Protein 2ID1 (pdb70)

Solvent-accessible surface area: 11876 Å² total

CATH classification: 3.30.460.10

Nearest PDB structures (foldseek):
  2id1-assembly2_B  TM=1.009E+00  e=3.558E-23  Chromobacterium violaceum ATCC 12472
  2o5a-assembly1_B  TM=9.175E-01  e=3.172E-10  Halalkalibacterium halodurans
  4wcw-assembly1_B  TM=9.187E-01  e=3.787E-09  Mycobacterium tuberculosis H37Rv
  3ups-assembly1_A-2  TM=8.203E-01  e=6.274E-10  Zymomonas mobilis subsp. mobilis ZM4 = ATCC 31821
  4wcw-assembly2_C  TM=8.364E-01  e=1.784E-08  Mycobacterium tuberculosis H37Rv

Sequence (234 aa):
EIQEISKLAIEALEDIKGKDIIELDTSKLTSLFQRIVATGDSNRQVKALANSVQVKLKEAGVDIVGSEGHESGEWVLVDAGDVVVHVLPAVRDYYDIEALWGGQKPSFAVGAAKPWSEIQEISKLAIEALEDIKGKDIIELDTSKLTSLFQRIVATGDSNRQVKALANSVQVKLKEAGVDIVGSEGHESGEWVLVDAGDVVVHVLPAVRDYYDIEALWGGQKPSFAVGAAKPWS

Foldseek 3Di:
DQVVLVVQLVVLLVVLPWAPWDKFQCPVPDPQAGMIETEAADLVSLLSSVVSSQVRCVVVPQDWPDWPPSPRSLWIWTHRGNYIYIYHLLLCVPVVVQVVRVHDDDDGPDDRPPNVD/DQVVLVVQLVVLLVVLPWAPWDKFQCCVPDPQAGMIETEAADLVSLLSSVVSSQVRCVVVPQDWPDWPPSPVSLWIWTHRGNYIYIYHLLLCVVVVVQVVRVHDDDDGPDDRPPNVD

Radius of gyration: 18.35 Å; Cα contacts (8 Å, |Δi|>4): 440; chains: 2; bounding box: 47×40×49 Å

InterPro domains:
  IPR004394 Protein Iojap/ribosomal silencing factor RsfS [MF_01477] (3-105)
  IPR004394 Protein Iojap/ribosomal silencing factor RsfS [PTHR21043] (11-107)
  IPR004394 Protein Iojap/ribosomal silencing factor RsfS [TIGR00090] (8-104)
  IPR043519 Nucleotidyltransferase superfamily [G3DSA:3.30.460.10] (1-105)
  IPR043519 Nucleotidyltransferase superfamily [SSF81301] (1-108)

Organism: Chromobacterium violaceum (strain ATCC 12472 / DSM 30191 / JCM 1249 / CCUG 213 / NBRC 12614 / NCIMB 9131 / NCTC 9757 / MK) (NCBI:txid243365)

Structure (mmCIF, N/CA/C/O backbone):
data_2ID1
#
_entry.id   2ID1
#
_cell.length_a   44.188
_cell.length_b   76.099
_cell.length_c   74.550
_cell.angle_alpha   90.00
_cell.angle_beta   90.00
_cell.angle_gamma   90.00
#
_symmetry.space_group_name_H-M   'P 21 21 21'
#
loop_
_entity.id
_entity.type
_entity.pdbx_description
1 polymer 'Hypothetical protein'
2 non-polymer 'IODIDE ION'
3 water water
#
loop_
_atom_site.group_PDB
_atom_site.id
_atom_site.type_symbol
_atom_site.label_atom_id
_atom_site.label_alt_id
_atom_site.label_comp_id
_atom_site.label_asym_id
_atom_site.label_entity_id
_atom_site.label_seq_id
_atom_site.pdbx_PDB_ins_code
_atom_site.Cartn_x
_atom_site.Cartn_y
_atom_site.Cartn_z
_atom_site.occupancy
_atom_site.B_iso_or_equiv
_atom_site.auth_seq_id
_atom_site.auth_comp_id
_atom_site.auth_asym_id
_atom_site.auth_atom_id
_atom_site.pdbx_PDB_model_num
ATOM 9 N N . GLU A 1 2 ? 55.468 21.827 17.891 1.00 56.70 2 GLU A N 1
ATOM 10 C CA . GLU A 1 2 ? 54.506 20.925 17.234 1.00 56.19 2 GLU A CA 1
ATOM 11 C C . GLU A 1 2 ? 53.045 21.167 17.618 1.00 55.78 2 GLU A C 1
ATOM 12 O O . GLU A 1 2 ? 52.735 21.618 18.727 1.00 55.85 2 GLU A O 1
ATOM 18 N N . ILE A 1 3 ? 52.155 20.843 16.687 1.00 55.08 3 ILE A N 1
ATOM 19 C CA . ILE A 1 3 ? 50.714 20.989 16.883 1.00 54.41 3 ILE A CA 1
ATOM 20 C C . ILE A 1 3 ? 50.236 20.563 18.280 1.00 53.89 3 ILE A C 1
ATOM 21 O O . ILE A 1 3 ? 49.595 21.338 18.962 1.00 52.95 3 ILE A O 1
ATOM 26 N N . GLN A 1 4 ? 50.541 19.347 18.712 1.00 54.94 4 GLN A N 1
ATOM 27 C CA . GLN A 1 4 ? 50.088 18.934 20.026 1.00 57.66 4 GLN A CA 1
ATOM 28 C C . GLN A 1 4 ? 50.981 19.479 21.137 1.00 58.96 4 GLN A C 1
ATOM 29 O O . GLN A 1 4 ? 50.740 19.220 22.315 1.00 59.90 4 GLN A O 1
ATOM 35 N N . GLU A 1 5 ? 52.020 20.223 20.764 1.00 60.16 5 GLU A N 1
ATOM 36 C CA . GLU A 1 5 ? 52.927 20.813 21.744 1.00 60.92 5 GLU A CA 1
ATOM 37 C C . GLU A 1 5 ? 52.277 22.069 22.294 1.00 60.50 5 GLU A C 1
ATOM 38 O O . GLU A 1 5 ? 52.124 22.227 23.507 1.00 61.13 5 GLU A O 1
ATOM 44 N N . ILE A 1 6 ? 51.896 22.967 21.392 1.00 59.83 6 ILE A N 1
ATOM 45 C CA . ILE A 1 6 ? 51.246 24.219 21.779 1.00 59.11 6 ILE A CA 1
ATOM 46 C C . ILE A 1 6 ? 49.948 23.931 22.529 1.00 58.22 6 ILE A 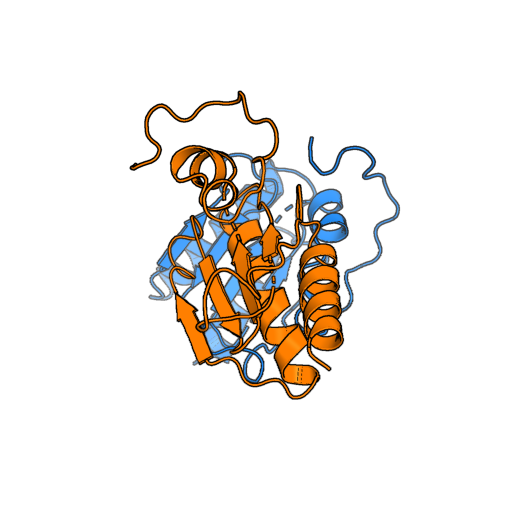C 1
ATOM 47 O O . ILE A 1 6 ? 49.516 24.714 23.376 1.00 57.31 6 ILE A O 1
ATOM 52 N N . SER A 1 7 ? 49.337 22.796 22.205 1.00 57.38 7 SER A N 1
ATOM 53 C CA . SER A 1 7 ? 48.101 22.384 22.839 1.00 56.44 7 SER A CA 1
ATOM 54 C C . SER A 1 7 ? 48.309 22.149 24.318 1.00 56.54 7 SER A C 1
ATOM 55 O O . SER A 1 7 ? 47.538 22.638 25.136 1.00 56.69 7 SER A O 1
ATOM 58 N N . LYS A 1 8 ? 49.347 21.389 24.656 1.00 57.17 8 LYS A N 1
ATOM 59 C CA . LYS A 1 8 ? 49.656 21.076 26.052 1.00 58.11 8 LYS A CA 1
ATOM 60 C C . LYS A 1 8 ? 50.102 22.312 26.829 1.00 57.02 8 LYS A C 1
ATOM 61 O O . LYS A 1 8 ? 49.974 22.377 28.053 1.00 56.24 8 LYS A O 1
ATOM 67 N N . LEU A 1 9 ? 50.637 23.280 26.095 1.00 56.08 9 LEU A N 1
ATOM 68 C CA . LEU A 1 9 ? 51.108 24.536 26.657 1.00 54.68 9 LEU A CA 1
ATOM 69 C C . LEU A 1 9 ? 49.902 25.396 27.062 1.00 52.96 9 LEU A C 1
ATOM 70 O O . LEU A 1 9 ? 49.908 26.048 28.110 1.00 51.88 9 LEU A O 1
ATOM 75 N N . ALA A 1 10 ? 48.874 25.382 26.215 1.00 51.05 10 ALA A N 1
ATOM 76 C CA . ALA A 1 10 ? 47.643 26.130 26.442 1.00 47.71 10 ALA A CA 1
ATOM 77 C C . ALA A 1 10 ? 46.851 25.497 27.574 1.00 46.25 10 ALA A C 1
ATOM 78 O O . ALA A 1 10 ? 46.200 26.196 28.345 1.00 47.78 10 ALA A O 1
ATOM 80 N N . ILE A 1 11 ? 46.909 24.173 27.669 1.00 43.78 11 ILE A N 1
ATOM 81 C CA . ILE A 1 11 ? 46.190 23.450 28.706 1.00 42.52 11 ILE A CA 1
ATOM 82 C C . ILE A 1 11 ? 46.846 23.690 30.049 1.00 43.27 11 ILE A C 1
ATOM 83 O O . ILE A 1 11 ? 46.185 24.067 31.017 1.00 43.87 11 ILE A O 1
ATOM 88 N N . GLU A 1 12 ? 48.153 23.484 30.111 1.00 44.77 12 GLU A N 1
ATOM 89 C CA . GLU A 1 12 ? 48.893 23.695 31.349 1.00 45.59 12 GLU A CA 1
ATOM 90 C C . GLU A 1 12 ? 48.593 25.104 31.856 1.00 44.33 12 GLU A C 1
ATOM 91 O O . GLU A 1 12 ? 48.367 25.309 33.054 1.00 43.46 12 GLU A O 1
ATOM 97 N N . ALA A 1 13 ? 48.581 26.066 30.931 1.00 42.78 13 ALA A N 1
ATOM 98 C CA . ALA A 1 13 ? 48.305 27.470 31.251 1.00 40.43 13 ALA A CA 1
ATOM 99 C C . ALA A 1 13 ? 46.933 27.636 31.900 1.00 39.10 13 ALA A C 1
ATOM 100 O O . ALA A 1 13 ? 46.766 28.418 32.829 1.00 37.82 13 ALA A O 1
ATOM 102 N N . LEU A 1 14 ? 45.952 26.902 31.392 1.00 37.91 14 LEU A N 1
ATOM 103 C CA . LEU A 1 14 ? 44.616 26.951 31.941 1.00 37.10 14 LEU A CA 1
ATOM 104 C C . LEU A 1 14 ? 44.640 26.324 33.333 1.00 37.91 14 LEU A C 1
ATOM 105 O O . LEU A 1 14 ? 43.838 26.677 34.195 1.00 37.81 14 LEU A O 1
ATOM 110 N N . GLU A 1 15 ? 45.565 25.392 33.554 1.00 39.04 15 GLU A N 1
ATOM 111 C CA . GLU A 1 15 ? 45.678 24.737 34.854 1.00 39.65 15 GLU A CA 1
ATOM 112 C C . GLU A 1 15 ? 46.388 25.619 35.887 1.00 38.31 15 GLU A C 1
ATOM 113 O O . GLU A 1 15 ? 46.216 25.438 37.085 1.00 36.58 15 GLU A O 1
ATOM 119 N N . ASP A 1 16 ? 47.197 26.562 35.428 1.00 38.32 16 ASP A N 1
ATOM 120 C CA . ASP A 1 16 ? 47.889 27.434 36.361 1.00 38.41 16 ASP A CA 1
ATOM 121 C C . ASP A 1 16 ? 46.892 28.285 37.135 1.00 36.53 16 ASP A C 1
ATOM 122 O O . ASP A 1 16 ? 47.189 28.714 38.244 1.00 37.17 16 ASP A O 1
ATOM 127 N N . ILE A 1 17 ? 45.723 28.548 36.551 1.00 34.15 17 ILE A N 1
ATOM 128 C CA . ILE A 1 17 ? 44.699 29.340 37.232 1.00 31.63 17 ILE A CA 1
ATOM 129 C C . ILE A 1 17 ? 43.486 28.453 37.531 1.00 30.82 17 ILE A C 1
ATOM 130 O O . ILE A 1 17 ? 42.352 28.861 37.353 1.00 31.05 17 ILE A O 1
ATOM 135 N N . LYS A 1 18 ? 43.741 27.237 37.991 1.00 31.60 18 LYS A N 1
ATOM 136 C CA . LYS A 1 18 ? 42.687 26.286 38.337 1.00 33.44 18 LYS A CA 1
ATOM 137 C C . LYS A 1 18 ? 41.464 26.309 37.416 1.00 35.40 18 LYS A C 1
ATOM 138 O O . LYS A 1 18 ? 40.356 26.666 37.835 1.00 35.26 18 LYS A O 1
ATOM 144 N N . GLY A 1 19 ? 41.674 25.921 36.159 1.00 36.91 19 GLY A N 1
ATOM 145 C CA . GLY A 1 19 ? 40.586 25.885 35.195 1.00 38.37 19 GLY A CA 1
ATOM 146 C C . GLY A 1 19 ? 39.746 24.638 35.405 1.00 39.57 19 GLY A C 1
ATOM 147 O O . GLY A 1 19 ? 40.275 23.552 35.648 1.00 40.15 19 GLY A O 1
ATOM 148 N N . LYS A 1 20 ? 38.435 24.787 35.303 1.00 39.82 20 LYS A N 1
ATOM 149 C CA . LYS A 1 20 ? 37.533 23.668 35.497 1.00 40.87 20 LYS A CA 1
ATOM 150 C C . LYS A 1 20 ? 37.116 22.979 34.200 1.00 41.62 20 LYS A C 1
ATOM 151 O O . LYS A 1 20 ? 36.983 23.623 33.156 1.00 42.11 20 LYS A O 1
ATOM 157 N N . ASP A 1 21 ? 36.915 21.664 34.283 1.00 41.69 21 ASP A N 1
ATOM 158 C CA . ASP A 1 21 ? 36.487 20.850 33.150 1.00 41.66 21 ASP A CA 1
ATOM 159 C C . ASP A 1 21 ? 37.186 21.177 31.840 1.00 40.82 21 ASP A C 1
ATOM 160 O O . ASP A 1 21 ? 36.523 21.413 30.819 1.00 40.28 21 ASP A O 1
ATOM 165 N N . ILE A 1 22 ? 38.515 21.177 31.866 1.00 39.43 22 ILE A N 1
ATOM 166 C CA . ILE A 1 22 ? 39.301 21.470 30.669 1.00 40.19 22 ILE A CA 1
ATOM 167 C C . ILE A 1 22 ? 39.276 20.284 29.691 1.00 41.08 22 ILE A C 1
ATOM 168 O O . ILE A 1 22 ? 39.551 19.149 30.076 1.00 41.08 22 ILE A O 1
ATOM 173 N N . ILE A 1 23 ? 38.946 20.551 28.431 1.00 41.67 23 ILE A N 1
ATOM 174 C CA . ILE A 1 23 ? 38.886 19.487 27.440 1.00 42.92 23 ILE A CA 1
ATOM 175 C C . ILE A 1 23 ? 39.580 19.859 26.137 1.00 43.90 23 ILE A C 1
ATOM 176 O O . ILE A 1 23 ? 39.683 21.037 25.793 1.00 43.73 23 ILE A O 1
ATOM 181 N N . GLU A 1 24 ? 40.037 18.842 25.410 1.00 45.13 24 GLU A N 1
ATOM 182 C CA . GLU A 1 24 ? 40.732 19.049 24.150 1.00 46.41 24 GLU A CA 1
ATOM 183 C C . GLU A 1 24 ? 40.082 18.215 23.051 1.00 46.14 24 GLU A C 1
ATOM 184 O O . GLU A 1 24 ? 40.020 16.997 23.161 1.00 46.06 24 GLU A O 1
ATOM 190 N N . LEU A 1 25 ? 39.589 18.869 22.000 1.00 47.03 25 LEU A N 1
ATOM 191 C CA . LEU A 1 25 ? 38.954 18.163 20.882 1.00 48.15 25 LEU A CA 1
ATOM 192 C C . LEU A 1 25 ? 39.791 18.240 19.612 1.00 48.54 25 LEU A C 1
ATOM 193 O O . LEU A 1 25 ? 40.420 19.257 19.329 1.00 47.86 25 LEU A O 1
ATOM 198 N N . ASP A 1 26 ? 39.780 17.157 18.847 1.00 48.98 26 ASP A N 1
ATOM 199 C CA . ASP A 1 26 ? 40.534 17.080 17.607 1.00 49.43 26 ASP A CA 1
ATOM 200 C C . ASP A 1 26 ? 39.660 17.443 16.413 1.00 49.29 26 ASP A C 1
ATOM 201 O O . ASP A 1 26 ? 39.064 16.575 15.787 1.00 50.28 26 ASP A O 1
ATOM 206 N N . THR A 1 27 ? 39.595 18.724 16.086 1.00 49.13 27 THR A N 1
ATOM 207 C CA . THR A 1 27 ? 38.765 19.175 14.980 1.00 49.84 27 THR A CA 1
ATOM 208 C C . THR A 1 27 ? 39.390 18.928 13.619 1.00 50.56 27 THR A C 1
ATOM 209 O O . THR A 1 27 ? 38.828 19.303 12.580 1.00 50.14 27 THR A O 1
ATOM 213 N N . SER A 1 28 ? 40.561 18.301 13.640 1.00 51.48 28 SER A N 1
ATOM 214 C CA . SER A 1 28 ? 41.331 17.979 12.433 1.00 51.70 28 SER A CA 1
ATOM 215 C C . SER A 1 28 ? 40.497 17.583 11.221 1.00 51.31 28 SER A C 1
ATOM 216 O O . SER A 1 28 ? 40.614 18.187 10.164 1.00 51.71 28 SER A O 1
ATOM 219 N N . LYS A 1 29 ? 39.658 16.568 11.372 1.00 51.27 29 LYS A N 1
ATOM 220 C CA . LYS A 1 29 ? 38.840 16.115 10.260 1.00 50.57 29 LYS A CA 1
ATOM 221 C C . LYS A 1 29 ? 37.463 16.769 10.206 1.00 50.45 29 LYS A C 1
ATOM 222 O O . LYS A 1 29 ? 36.558 16.242 9.565 1.00 51.59 29 LYS A O 1
ATOM 228 N N . LEU A 1 30 ? 37.295 17.916 10.862 1.00 48.91 30 LEU A N 1
ATOM 229 C CA . LEU A 1 30 ? 36.002 18.594 10.836 1.00 47.15 30 LEU A CA 1
ATOM 230 C C . LEU A 1 30 ? 36.067 19.952 10.165 1.00 47.00 30 LEU A C 1
ATOM 231 O O . LEU A 1 30 ? 35.064 20.445 9.659 1.00 46.05 30 LEU A O 1
ATOM 236 N N . THR A 1 31 ? 37.248 20.561 10.175 1.00 47.88 31 THR A N 1
ATOM 237 C CA . THR A 1 31 ? 37.464 21.860 9.531 1.00 49.32 31 THR A CA 1
ATOM 238 C C . THR A 1 31 ? 38.929 22.110 9.276 1.00 49.25 31 THR A C 1
ATOM 239 O O . THR A 1 31 ? 39.807 21.407 9.785 1.00 49.89 31 THR A O 1
ATOM 243 N N . SER A 1 32 ? 39.186 23.140 8.493 1.00 48.61 32 SER A N 1
ATOM 244 C CA . SER A 1 32 ? 40.545 23.507 8.158 1.00 47.94 32 SER A CA 1
ATOM 245 C C . SER A 1 32 ? 40.967 24.691 9.009 1.00 47.82 32 SER A C 1
ATOM 246 O O . SER A 1 32 ? 42.146 25.015 9.083 1.00 49.84 32 SER A O 1
ATOM 249 N N . LEU A 1 33 ? 39.996 25.329 9.653 1.00 45.91 33 LEU A N 1
ATOM 250 C CA . LEU A 1 33 ? 40.259 26.484 10.490 1.00 44.46 33 LEU A CA 1
ATOM 251 C C . LEU A 1 33 ? 41.324 26.205 11.536 1.00 43.87 33 LEU A C 1
ATOM 252 O O . LEU A 1 33 ? 42.240 27.004 11.725 1.00 44.04 33 LEU A O 1
ATOM 257 N N . PHE A 1 34 ? 41.198 25.065 12.208 1.00 43.40 34 PHE A N 1
ATOM 258 C CA . PHE A 1 34 ? 42.137 24.668 13.256 1.00 43.49 34 PHE A CA 1
ATOM 259 C C . PHE A 1 34 ? 42.147 23.154 13.501 1.00 44.28 34 PHE A C 1
ATOM 260 O O . PHE A 1 34 ? 41.190 22.459 13.173 1.00 44.17 34 PHE A O 1
ATOM 268 N N . GLN A 1 35 ? 43.233 22.652 14.079 1.00 45.63 35 GLN A N 1
ATOM 269 C CA . GLN A 1 35 ? 43.364 21.225 14.345 1.00 48.31 35 GLN A CA 1
ATOM 270 C C . GLN A 1 35 ? 42.897 20.811 15.739 1.00 49.42 35 GLN A C 1
ATOM 271 O O . GLN A 1 35 ? 42.173 19.822 15.900 1.00 49.86 35 GLN A O 1
ATOM 277 N N . ARG A 1 36 ? 43.319 21.561 16.751 1.00 50.19 36 ARG A N 1
ATOM 278 C CA . ARG A 1 36 ? 42.940 21.255 18.121 1.00 49.58 36 ARG A CA 1
ATOM 279 C C . ARG A 1 36 ? 42.200 22.415 18.781 1.00 48.52 36 ARG A C 1
ATOM 280 O O . ARG A 1 36 ? 42.554 23.577 18.598 1.00 48.15 36 ARG A O 1
ATOM 296 N N . ILE A 1 38 ? 40.252 23.737 22.566 1.00 43.50 38 ILE A N 1
ATOM 297 C CA . ILE A 1 38 ? 40.226 23.510 24.003 1.00 40.36 38 ILE A CA 1
ATOM 298 C C . ILE A 1 38 ? 39.118 24.340 24.635 1.00 39.33 38 ILE A C 1
ATOM 299 O O . ILE A 1 38 ? 38.946 25.509 24.303 1.00 39.70 38 ILE A O 1
ATOM 304 N N . VAL A 1 39 ? 38.370 23.738 25.548 1.00 36.92 39 VAL A N 1
ATOM 305 C CA . VAL A 1 39 ? 37.290 24.448 26.209 1.00 35.12 39 VAL A CA 1
ATOM 306 C C . VAL A 1 39 ? 37.424 24.278 27.715 1.00 35.70 39 VAL A C 1
ATOM 307 O O . VAL A 1 39 ? 37.278 23.168 28.222 1.00 36.90 39 VAL A O 1
ATOM 311 N N . ALA A 1 40 ? 37.714 25.359 28.434 1.00 34.29 40 ALA A N 1
ATOM 312 C CA . ALA A 1 40 ? 37.836 25.269 29.885 1.00 32.66 40 ALA A CA 1
ATOM 313 C C . ALA A 1 40 ? 36.814 26.192 30.524 1.00 31.97 40 ALA A C 1
ATOM 314 O O . ALA A 1 40 ? 36.364 27.159 29.909 1.00 29.20 40 ALA A O 1
ATOM 316 N N . THR A 1 41 ? 36.452 25.888 31.765 1.00 33.17 41 THR A N 1
ATOM 317 C CA . THR A 1 41 ? 35.455 26.674 32.494 1.00 34.90 41 THR A CA 1
ATOM 318 C C . THR A 1 41 ? 36.008 27.575 33.593 1.00 34.94 41 THR A C 1
ATOM 319 O O . THR A 1 41 ? 36.902 27.185 34.333 1.00 33.79 41 THR A O 1
ATOM 323 N N . GLY A 1 42 ? 35.460 28.778 33.694 1.00 36.19 42 GLY A N 1
ATOM 324 C CA . GLY A 1 42 ? 35.884 29.693 34.735 1.00 40.18 42 GLY A CA 1
ATOM 325 C C . GLY A 1 42 ? 34.675 30.035 35.586 1.00 42.29 42 GLY A C 1
ATOM 326 O O . GLY A 1 42 ? 33.636 30.417 35.038 1.00 43.93 42 GLY A O 1
ATOM 327 N N . ASP A 1 43 ? 34.788 29.903 36.906 1.00 42.46 43 ASP A N 1
ATOM 328 C CA . ASP A 1 43 ? 33.658 30.189 37.787 1.00 43.14 43 ASP A CA 1
ATOM 329 C C . ASP A 1 43 ? 33.240 31.659 37.896 1.00 42.14 43 ASP A C 1
ATOM 330 O O . ASP A 1 43 ? 32.192 31.958 38.454 1.00 42.41 43 ASP A O 1
ATOM 335 N N . SER A 1 44 ? 34.027 32.578 37.358 1.00 41.16 44 SER A N 1
ATOM 336 C CA . SER A 1 44 ? 33.669 33.985 37.450 1.00 41.24 44 SER A CA 1
ATOM 337 C C . SER A 1 44 ? 34.427 34.767 36.408 1.00 42.10 44 SER A C 1
ATOM 338 O O . SER A 1 44 ? 35.518 34.372 36.027 1.00 43.10 44 SER A O 1
ATOM 341 N N . ASN A 1 45 ? 33.866 35.879 35.953 1.00 42.63 45 ASN A N 1
ATOM 342 C CA . ASN A 1 45 ? 34.533 36.682 34.937 1.00 43.67 45 ASN A CA 1
ATOM 343 C C . ASN A 1 45 ? 35.982 36.882 35.288 1.00 43.05 45 ASN A C 1
ATOM 344 O O . ASN A 1 45 ? 36.848 36.866 34.419 1.00 43.62 45 ASN A O 1
ATOM 349 N N . ARG A 1 46 ? 36.236 37.095 36.571 1.00 41.05 46 ARG A N 1
ATOM 350 C CA . ARG A 1 46 ? 37.590 37.290 37.033 1.00 38.33 46 ARG A CA 1
ATOM 351 C C . ARG A 1 46 ? 38.418 36.082 36.658 1.00 36.82 46 ARG A C 1
ATOM 352 O O . ARG A 1 46 ? 39.474 36.214 36.042 1.00 37.56 46 ARG A O 1
ATOM 360 N N . GLN A 1 47 ? 37.935 34.896 37.004 1.00 34.39 47 GLN A N 1
ATOM 361 C CA . GLN A 1 47 ? 38.688 33.691 36.692 1.00 34.14 47 GLN A CA 1
ATOM 362 C C . GLN A 1 47 ? 38.741 33.441 35.195 1.00 33.62 47 GLN A C 1
ATOM 363 O O . GLN A 1 47 ? 39.751 33.005 34.662 1.00 33.98 47 GLN A O 1
ATOM 369 N N . VAL A 1 48 ? 37.640 33.702 34.517 1.00 32.37 48 VAL A N 1
ATOM 370 C CA . VAL A 1 48 ? 37.603 33.491 33.100 1.00 31.38 48 VAL A CA 1
ATOM 371 C C . VAL A 1 48 ? 38.632 34.341 32.390 1.00 31.61 48 VAL A C 1
ATOM 372 O O . VAL A 1 48 ? 39.362 33.854 31.535 1.00 31.38 48 VAL A O 1
ATOM 376 N N . LYS A 1 49 ? 38.671 35.621 32.740 1.00 31.30 49 LYS A N 1
ATOM 377 C CA . LYS A 1 49 ? 39.605 36.550 32.142 1.00 30.85 49 LYS A CA 1
ATOM 378 C C . LYS A 1 49 ? 41.038 36.212 32.518 1.00 30.66 49 LYS A C 1
ATOM 379 O O . LYS A 1 49 ? 41.957 36.451 31.737 1.00 31.86 49 LYS A O 1
ATOM 385 N N . ALA A 1 50 ? 41.229 35.650 33.709 1.00 29.51 50 ALA A N 1
ATOM 386 C CA . ALA A 1 50 ? 42.562 35.262 34.169 1.00 28.85 50 ALA A CA 1
ATOM 387 C C . ALA A 1 50 ? 43.028 34.038 33.383 1.00 28.04 50 ALA A C 1
ATOM 388 O O . ALA A 1 50 ? 44.187 33.938 32.998 1.00 26.87 50 ALA A O 1
ATOM 390 N N . LEU A 1 51 ? 42.112 33.105 33.159 1.00 28.65 51 LEU A N 1
ATOM 391 C CA . LEU A 1 51 ? 42.422 31.905 32.400 1.00 29.66 51 LEU A CA 1
ATOM 392 C C . LEU A 1 51 ? 42.770 32.352 30.974 1.00 30.34 51 LEU A C 1
ATOM 393 O O . LEU A 1 51 ? 43.752 31.886 30.393 1.00 31.32 51 LEU A O 1
ATOM 398 N N . ALA A 1 52 ? 41.972 33.269 30.424 1.00 29.56 52 ALA A N 1
ATOM 399 C CA . ALA A 1 52 ? 42.209 33.789 29.087 1.00 28.26 52 ALA A CA 1
ATOM 400 C C . ALA A 1 52 ? 43.569 34.481 29.050 1.00 29.84 52 ALA A C 1
ATOM 401 O O . ALA A 1 52 ? 44.337 34.287 28.116 1.00 31.03 52 ALA A O 1
ATOM 403 N N . ASN A 1 53 ? 43.879 35.283 30.063 1.00 30.00 53 ASN A N 1
ATOM 404 C CA . ASN A 1 53 ? 45.157 35.969 30.075 1.00 30.54 53 ASN A CA 1
ATOM 405 C C . ASN A 1 53 ? 46.299 34.996 30.200 1.00 31.55 53 ASN A C 1
ATOM 406 O O . ASN A 1 53 ? 47.289 35.093 29.478 1.00 32.42 53 ASN A O 1
ATOM 411 N N . SER A 1 54 ? 46.175 34.051 31.121 1.00 33.35 54 SER A N 1
ATOM 412 C CA . SER A 1 54 ? 47.229 33.057 31.318 1.00 34.04 54 SER A CA 1
ATOM 413 C C . SER A 1 54 ? 47.551 32.337 30.002 1.00 34.58 54 SER A C 1
ATOM 414 O O . SER A 1 54 ? 48.714 32.116 29.677 1.00 34.39 54 SER A O 1
ATOM 417 N N . VAL A 1 55 ? 46.524 31.973 29.245 1.00 34.99 55 VAL A N 1
ATOM 418 C CA . VAL A 1 55 ? 46.765 31.302 27.986 1.00 36.08 55 VAL A CA 1
ATOM 419 C C . VAL A 1 55 ? 47.556 32.171 27.024 1.00 38.26 55 VAL A C 1
ATOM 420 O O . VAL A 1 55 ? 48.426 31.676 26.313 1.00 40.01 55 VAL A O 1
ATOM 424 N N . GLN A 1 56 ? 47.265 33.463 26.977 1.00 39.47 56 GLN A N 1
ATOM 425 C CA . GLN A 1 56 ? 47.999 34.315 26.056 1.00 40.76 56 GLN A CA 1
ATOM 426 C C . GLN A 1 56 ? 49.424 34.540 26.528 1.00 41.83 56 GLN A C 1
ATOM 427 O O . GLN A 1 56 ? 50.366 34.385 25.758 1.00 41.57 56 GLN A O 1
ATOM 433 N N . VAL A 1 57 ? 49.594 34.888 27.796 1.00 42.97 57 VAL A N 1
ATOM 434 C CA . VAL A 1 57 ? 50.936 35.140 28.303 1.00 44.57 57 VAL A CA 1
ATOM 435 C C . VAL A 1 57 ? 51.864 33.934 28.209 1.00 45.76 57 VAL A C 1
ATOM 436 O O . VAL A 1 57 ? 53.073 34.090 28.036 1.00 45.94 57 VAL A O 1
ATOM 440 N N . LYS A 1 58 ? 51.287 32.743 28.320 1.00 47.59 58 LYS A N 1
ATOM 441 C CA . LYS A 1 58 ? 52.043 31.497 28.255 1.00 50.30 58 LYS A CA 1
ATOM 442 C C . LYS A 1 58 ? 52.481 31.168 26.829 1.00 51.86 58 LYS A C 1
ATOM 443 O O . LYS A 1 58 ? 53.629 30.784 26.598 1.00 52.08 58 LYS A O 1
ATOM 449 N N . LEU A 1 59 ? 51.562 31.314 25.878 1.00 53.48 59 LEU A N 1
ATOM 450 C CA . LEU A 1 59 ? 51.871 31.040 24.483 1.00 55.04 59 LEU A CA 1
ATOM 451 C C . LEU A 1 59 ? 52.805 32.099 23.903 1.00 57.04 59 LEU A C 1
ATOM 452 O O . LEU A 1 59 ? 53.494 31.846 22.921 1.00 57.88 59 LEU A O 1
ATOM 457 N N . LYS A 1 60 ? 52.823 33.289 24.491 1.00 58.89 60 LYS A N 1
ATOM 458 C CA . LYS A 1 60 ? 53.703 34.334 23.987 1.00 61.11 60 LYS A CA 1
ATOM 459 C C . LYS A 1 60 ? 55.148 34.123 24.449 1.00 62.66 60 LYS A C 1
ATOM 460 O O . LYS A 1 60 ? 56.072 34.261 23.652 1.00 63.99 60 LYS A O 1
ATOM 466 N N . GLU A 1 61 ? 55.354 33.789 25.723 1.00 63.42 61 GLU A N 1
ATOM 467 C CA . GLU A 1 61 ? 56.712 33.577 26.218 1.00 63.95 61 GLU A CA 1
ATOM 468 C C . GLU A 1 61 ? 57.331 32.342 25.567 1.00 62.98 61 GLU A C 1
ATOM 469 O O . GLU A 1 61 ? 58.524 32.096 25.706 1.00 61.49 61 GLU A O 1
ATOM 475 N N . ALA A 1 62 ? 56.518 31.574 24.850 1.00 62.76 62 ALA A N 1
ATOM 476 C CA . ALA A 1 62 ? 56.993 30.368 24.180 1.00 63.15 62 ALA A CA 1
ATOM 477 C C . ALA A 1 62 ? 57.161 30.620 22.681 1.00 63.95 62 ALA A C 1
ATOM 478 O O . ALA A 1 62 ? 57.445 29.702 21.898 1.00 64.10 62 ALA A O 1
ATOM 480 N N . GLY A 1 63 ? 56.979 31.878 22.292 1.00 63.55 63 GLY A N 1
ATOM 481 C CA . GLY A 1 63 ? 57.119 32.254 20.901 1.00 63.56 63 GLY A CA 1
ATOM 482 C C . GLY A 1 63 ? 56.001 31.735 20.022 1.00 63.96 63 GLY A C 1
ATOM 483 O O . GLY A 1 63 ? 56.254 31.130 18.979 1.00 64.15 63 GLY A O 1
ATOM 484 N N . VAL A 1 64 ? 54.763 31.962 20.451 1.00 63.73 64 VAL A N 1
ATOM 485 C CA . VAL A 1 64 ? 53.591 31.530 19.697 1.00 63.07 64 VAL A CA 1
ATOM 486 C C . VAL A 1 64 ? 52.637 32.696 19.584 1.00 63.02 64 VAL A C 1
ATOM 487 O O . VAL A 1 64 ? 51.716 32.824 20.378 1.00 63.80 64 VAL A O 1
ATOM 491 N N . ASP A 1 65 ? 52.862 33.553 18.601 1.00 62.53 65 ASP A N 1
ATOM 492 C CA . ASP A 1 65 ? 52.002 34.703 18.407 1.00 60.77 65 ASP A CA 1
ATOM 493 C C . ASP A 1 65 ? 50.548 34.253 18.378 1.00 59.07 65 ASP A C 1
ATOM 494 O O . ASP A 1 65 ? 50.233 33.155 17.920 1.00 58.89 65 ASP A O 1
ATOM 499 N N . ILE A 1 66 ? 49.667 35.106 18.884 1.00 57.28 66 ILE A N 1
ATOM 500 C CA . ILE A 1 66 ? 48.241 34.812 18.926 1.00 56.26 66 ILE A CA 1
ATOM 501 C C . ILE A 1 66 ? 47.470 35.672 17.929 1.00 54.86 66 ILE A C 1
ATOM 502 O O . ILE A 1 66 ? 47.562 36.900 17.952 1.00 54.99 66 ILE A O 1
ATOM 507 N N . VAL A 1 67 ? 46.699 35.020 17.066 1.00 52.35 67 VAL A N 1
ATOM 508 C CA . VAL A 1 67 ? 45.906 35.713 16.063 1.00 49.89 67 VAL A CA 1
ATOM 509 C C . VAL A 1 67 ? 45.042 36.807 16.678 1.00 47.91 67 VAL A C 1
ATOM 510 O O . VAL A 1 67 ? 44.695 37.786 16.018 1.00 46.88 67 VAL A O 1
ATOM 514 N N . GLY A 1 68 ? 44.689 36.635 17.945 1.00 46.40 68 GLY A N 1
ATOM 515 C CA . GLY A 1 68 ? 43.873 37.632 18.610 1.00 45.50 68 GLY A CA 1
ATOM 516 C C . GLY A 1 68 ? 42.832 37.040 19.541 1.00 43.76 68 GLY A C 1
ATOM 517 O O . GLY A 1 68 ? 42.477 35.875 19.419 1.00 44.01 68 GLY A O 1
ATOM 518 N N . SER A 1 69 ? 42.347 37.847 20.475 1.00 42.80 69 SER A N 1
ATOM 519 C CA . SER A 1 69 ? 41.342 37.405 21.421 1.00 42.33 69 SER A CA 1
ATOM 520 C C . SER A 1 69 ? 40.026 38.105 21.130 1.00 41.95 69 SER A C 1
ATOM 521 O O . SER A 1 69 ? 39.970 39.032 20.322 1.00 40.73 69 SER A O 1
ATOM 524 N N . GLU A 1 70 ? 38.970 37.665 21.806 1.00 42.56 70 GLU A N 1
ATOM 525 C CA . GLU A 1 70 ? 37.648 38.243 21.619 1.00 42.23 70 GLU A CA 1
ATOM 526 C C . GLU A 1 70 ? 36.807 37.936 22.839 1.00 40.41 70 GLU A C 1
ATOM 527 O O . GLU A 1 70 ? 36.871 36.840 23.389 1.00 39.72 70 GLU A O 1
ATOM 533 N N . GLY A 1 71 ? 36.019 38.910 23.262 1.00 39.45 71 GLY A N 1
ATOM 534 C CA . GLY A 1 71 ? 35.176 38.708 24.425 1.00 39.83 71 GLY A CA 1
ATOM 535 C C . GLY A 1 71 ? 35.941 38.748 25.732 1.00 39.90 71 GLY A C 1
ATOM 536 O O . GLY A 1 71 ? 35.412 38.347 26.771 1.00 39.35 71 GLY A O 1
ATOM 537 N N . HIS A 1 72 ? 37.178 39.237 25.688 1.00 39.78 72 HIS A N 1
ATOM 538 C CA . HIS A 1 72 ? 37.987 39.311 26.889 1.00 41.49 72 HIS A CA 1
ATOM 539 C C . HIS A 1 72 ? 37.442 40.351 27.869 1.00 41.48 72 HIS A C 1
ATOM 540 O O . HIS A 1 72 ? 37.841 40.403 29.035 1.00 42.05 72 HIS A O 1
ATOM 547 N N . GLU A 1 73 ? 36.515 41.170 27.395 1.00 40.47 73 GLU A N 1
ATOM 548 C CA . GLU A 1 73 ? 35.929 42.234 28.194 1.00 39.67 73 GLU A CA 1
ATOM 549 C C . GLU A 1 73 ? 34.921 41.764 29.232 1.00 39.45 73 GLU A C 1
ATOM 550 O O . GLU A 1 73 ? 35.188 41.823 30.430 1.00 40.01 73 GLU A O 1
ATOM 556 N N . SER A 1 74 ? 33.761 41.302 28.776 1.00 39.49 74 SER A N 1
ATOM 557 C CA . SER A 1 74 ? 32.700 40.832 29.671 1.00 38.84 74 SER A CA 1
ATOM 558 C C . SER A 1 74 ? 33.126 39.627 30.512 1.00 37.93 74 SER A C 1
ATOM 559 O O . SER A 1 74 ? 32.637 39.436 31.628 1.00 38.06 74 SER A O 1
ATOM 562 N N . GLY A 1 75 ? 34.013 38.803 29.958 1.00 35.92 75 GLY A N 1
ATOM 563 C CA . GLY A 1 75 ? 34.492 37.635 30.678 1.00 33.90 75 GLY A CA 1
ATOM 564 C C . GLY A 1 75 ? 33.459 36.529 30.792 1.00 32.05 75 GLY A C 1
ATOM 565 O O . GLY A 1 75 ? 33.397 35.806 31.787 1.00 30.69 75 GLY A O 1
ATOM 566 N N . GLU A 1 76 ? 32.646 36.386 29.758 1.00 31.49 76 GLU A N 1
ATOM 567 C CA . GLU A 1 76 ? 31.615 35.370 29.777 1.00 30.59 76 GLU A CA 1
ATOM 568 C C . GLU A 1 76 ? 31.992 34.238 28.837 1.00 28.67 76 GLU A C 1
ATOM 569 O O . GLU A 1 76 ? 31.815 33.057 29.150 1.00 30.19 76 GLU A O 1
ATOM 575 N N . TRP A 1 77 ? 32.542 34.616 27.695 1.00 26.20 77 TRP A N 1
ATOM 576 C CA . TRP A 1 77 ? 32.965 33.667 26.686 1.00 24.89 77 TRP A CA 1
ATOM 577 C C . TRP A 1 77 ? 34.121 34.307 25.951 1.00 24.60 77 TRP A C 1
ATOM 578 O O . TRP A 1 77 ? 33.916 35.098 25.032 1.00 24.22 77 TRP A O 1
ATOM 589 N N . VAL A 1 78 ? 35.332 33.970 26.381 1.00 24.70 78 VAL A N 1
ATOM 590 C CA . VAL A 1 78 ? 36.553 34.494 25.779 1.00 26.15 78 VAL A CA 1
ATOM 591 C C . VAL A 1 78 ? 37.146 33.447 24.842 1.00 26.51 78 VAL A C 1
ATOM 592 O O . VAL A 1 78 ? 37.261 32.274 25.199 1.00 26.34 78 VAL A O 1
ATOM 596 N N . LEU A 1 79 ? 37.526 33.888 23.646 1.00 27.28 79 LEU A N 1
ATOM 597 C CA . LEU A 1 79 ? 38.103 33.010 22.628 1.00 26.94 79 LEU A CA 1
ATOM 598 C C . LEU A 1 79 ? 39.507 33.437 22.254 1.00 26.78 79 LEU A C 1
ATOM 599 O O . LEU A 1 79 ? 39.689 34.459 21.612 1.00 25.28 79 LEU A O 1
ATOM 604 N N . VAL A 1 80 ? 40.497 32.647 22.644 1.00 28.54 80 VAL A N 1
ATOM 605 C CA . VAL A 1 80 ? 41.878 32.964 22.313 1.00 29.24 80 VAL A CA 1
ATOM 606 C C . VAL A 1 80 ? 42.299 32.199 21.068 1.00 31.72 80 VAL A C 1
ATOM 607 O O . VAL A 1 80 ? 42.594 31.015 21.141 1.00 33.35 80 VAL A O 1
ATOM 611 N N . ASP A 1 81 ? 42.332 32.886 19.932 1.00 33.88 81 ASP A N 1
ATOM 612 C CA . ASP A 1 81 ? 42.696 32.279 18.657 1.00 36.22 81 ASP A CA 1
ATOM 613 C C . ASP A 1 81 ? 44.206 32.134 18.469 1.00 38.04 81 ASP A C 1
ATOM 614 O O . ASP A 1 81 ? 44.918 33.131 18.309 1.00 38.66 81 ASP A O 1
ATOM 619 N N . ALA A 1 82 ? 44.694 30.895 18.462 1.00 39.33 82 ALA A N 1
ATOM 620 C CA . ALA A 1 82 ? 46.129 30.659 18.290 1.00 41.56 82 ALA A CA 1
ATOM 621 C C . ALA A 1 82 ? 46.493 29.921 17.002 1.00 42.46 82 ALA A C 1
ATOM 622 O O . ALA A 1 82 ? 47.327 29.009 17.019 1.00 42.42 82 ALA A O 1
ATOM 624 N N . GLY A 1 83 ? 45.866 30.317 15.895 1.00 42.98 83 GLY A N 1
ATOM 625 C CA . GLY A 1 83 ? 46.157 29.687 14.616 1.00 44.57 83 GLY A CA 1
ATOM 626 C C . GLY A 1 83 ? 45.555 28.310 14.365 1.00 45.44 83 GLY A C 1
ATOM 627 O O . GLY A 1 83 ? 44.387 28.202 13.994 1.00 46.31 83 GLY A O 1
ATOM 628 N N . ASP A 1 84 ? 46.353 27.257 14.545 1.00 45.49 84 ASP A N 1
ATOM 629 C CA . ASP A 1 84 ? 45.875 25.899 14.327 1.00 44.70 84 ASP A CA 1
ATOM 630 C C . ASP A 1 84 ? 45.257 25.361 15.594 1.00 43.23 84 ASP A C 1
ATOM 631 O O . ASP A 1 84 ? 44.675 24.277 15.599 1.00 43.46 84 ASP A O 1
ATOM 636 N N . VAL A 1 85 ? 45.405 26.115 16.676 1.00 40.71 85 VAL A N 1
ATOM 637 C CA . VAL A 1 85 ? 44.825 25.741 17.953 1.00 38.51 85 VAL A CA 1
ATOM 638 C C . VAL A 1 85 ? 44.148 26.959 18.536 1.00 38.11 85 VAL A C 1
ATOM 639 O O . VAL A 1 85 ? 44.677 28.067 18.478 1.00 37.65 85 VAL A O 1
ATOM 643 N N . VAL A 1 86 ? 42.971 26.750 19.105 1.00 37.37 86 VAL A N 1
ATOM 644 C CA . VAL A 1 86 ? 42.229 27.847 19.697 1.00 36.31 86 VAL A CA 1
ATOM 645 C C . VAL A 1 86 ? 41.647 27.422 21.035 1.00 34.85 86 VAL A C 1
ATOM 646 O O . VAL A 1 86 ? 41.180 26.295 21.172 1.00 34.40 86 VAL A O 1
ATOM 650 N N . VAL A 1 87 ? 41.689 28.327 22.014 1.00 34.16 87 VAL A N 1
ATOM 651 C CA . VAL A 1 87 ? 41.178 28.055 23.365 1.00 33.34 87 VAL A CA 1
ATOM 652 C C . VAL A 1 87 ? 39.911 28.835 23.675 1.00 32.51 87 VAL A C 1
ATOM 653 O O . VAL A 1 87 ? 39.829 30.032 23.399 1.00 32.98 87 VAL A O 1
ATOM 657 N N . HIS A 1 88 ? 38.938 28.134 24.252 1.00 30.39 88 HIS A N 1
ATOM 658 C CA . HIS A 1 88 ? 37.670 28.716 24.663 1.00 28.30 88 HIS A CA 1
ATOM 659 C C . HIS A 1 88 ? 37.559 28.667 26.180 1.00 28.66 88 HIS A C 1
ATOM 660 O O . HIS A 1 88 ? 37.580 27.587 26.777 1.00 28.91 88 HIS A O 1
ATOM 667 N N . VAL A 1 89 ? 37.451 29.840 26.800 1.00 28.33 89 VAL A N 1
ATOM 668 C CA . VAL A 1 89 ? 37.296 29.943 28.245 1.00 28.02 89 VAL A CA 1
ATOM 669 C C . VAL A 1 89 ? 35.927 30.570 28.429 1.00 29.39 89 VAL A C 1
ATOM 670 O O . VAL A 1 89 ? 35.675 31.664 27.924 1.00 29.38 89 VAL A O 1
ATOM 682 N N . LEU A 1 91 ? 32.061 30.856 31.062 1.00 29.31 91 LEU A N 1
ATOM 683 C CA . LEU A 1 91 ? 31.337 30.605 32.308 1.00 27.27 91 LEU A CA 1
ATOM 684 C C . LEU A 1 91 ? 30.507 29.341 32.178 1.00 27.53 91 LEU A C 1
ATOM 685 O O . LEU A 1 91 ? 29.979 29.043 31.106 1.00 28.16 91 LEU A O 1
ATOM 690 N N . PRO A 1 92 ? 30.332 28.607 33.284 1.00 27.54 92 PRO A N 1
ATOM 691 C CA . PRO A 1 92 ? 29.559 27.358 33.292 1.00 28.36 92 PRO A CA 1
ATOM 692 C C . PRO A 1 92 ? 28.203 27.455 32.582 1.00 29.38 92 PRO A C 1
ATOM 693 O O . PRO A 1 92 ? 27.879 26.618 31.724 1.00 28.39 92 PRO A O 1
ATOM 697 N N . ALA A 1 93 ? 27.416 28.476 32.940 1.00 29.84 93 ALA A N 1
ATOM 698 C CA . ALA A 1 93 ? 26.098 28.704 32.328 1.00 29.29 93 ALA A CA 1
ATOM 699 C C . ALA A 1 93 ? 26.238 29.001 30.835 1.00 29.76 93 ALA A C 1
ATOM 700 O O . ALA A 1 93 ? 25.371 28.641 30.041 1.00 30.10 93 ALA A O 1
ATOM 702 N N . VAL A 1 94 ? 27.330 29.662 30.461 1.00 29.97 94 VAL A N 1
ATOM 703 C CA . VAL A 1 94 ? 27.563 29.983 29.069 1.00 29.33 94 VAL A CA 1
ATOM 704 C C . VAL A 1 94 ? 27.961 28.734 28.302 1.00 30.63 94 VAL A C 1
ATOM 705 O O . VAL A 1 94 ? 27.382 28.430 27.256 1.00 32.59 94 VAL A O 1
ATOM 709 N N . ARG A 1 95 ? 28.940 27.996 28.814 1.00 30.14 95 ARG A N 1
ATOM 710 C CA . ARG A 1 95 ? 29.373 26.773 28.140 1.00 30.12 95 ARG A CA 1
ATOM 711 C C . ARG A 1 95 ? 28.159 25.879 27.872 1.00 32.82 95 ARG A C 1
ATOM 712 O O . ARG A 1 95 ? 27.907 25.494 26.732 1.00 32.27 95 ARG A O 1
ATOM 720 N N . ASP A 1 96 ? 27.397 25.575 28.919 1.00 36.27 96 ASP A N 1
ATOM 721 C CA . ASP A 1 96 ? 26.211 24.741 28.782 1.00 39.18 96 ASP A CA 1
ATOM 722 C C . ASP A 1 96 ? 25.206 25.275 27.748 1.00 39.89 96 ASP A C 1
ATOM 723 O O . ASP A 1 96 ? 24.630 24.500 26.990 1.00 41.23 96 ASP A O 1
ATOM 728 N N . TYR A 1 97 ? 25.002 26.589 27.704 1.00 39.90 97 TYR A N 1
ATOM 729 C CA . TYR A 1 97 ? 24.027 27.189 26.784 1.00 39.92 97 TYR A CA 1
ATOM 730 C C . TYR A 1 97 ? 24.294 27.001 25.309 1.00 39.64 97 TYR A C 1
ATOM 731 O O . TYR A 1 97 ? 23.427 26.545 24.555 1.00 38.94 97 TYR A O 1
ATOM 740 N N . TYR A 1 98 ? 25.492 27.404 24.903 1.00 40.00 98 TYR A N 1
ATOM 741 C CA . TYR A 1 98 ? 25.917 27.313 23.517 1.00 40.86 98 TYR A CA 1
ATOM 742 C C . TYR A 1 98 ? 26.380 25.907 23.170 1.00 41.99 98 TYR A C 1
ATOM 743 O O . TYR A 1 98 ? 26.223 25.457 22.030 1.00 41.81 98 TYR A O 1
ATOM 752 N N . ASP A 1 99 ? 26.947 25.214 24.156 1.00 43.06 99 ASP A N 1
ATOM 753 C CA . ASP A 1 99 ? 27.419 23.839 23.959 1.00 44.27 99 ASP A CA 1
ATOM 754 C C . ASP A 1 99 ? 28.132 23.672 22.611 1.00 44.29 99 ASP A C 1
ATOM 755 O O . ASP A 1 99 ? 27.686 22.911 21.750 1.00 44.59 99 ASP A O 1
ATOM 760 N N . ILE A 1 100 ? 29.236 24.396 22.437 1.00 43.31 100 ILE A N 1
ATOM 761 C CA . ILE A 1 100 ? 29.999 24.332 21.198 1.00 42.47 100 ILE A CA 1
ATOM 762 C C . ILE A 1 100 ? 30.821 23.047 21.123 1.00 41.37 100 ILE A C 1
ATOM 763 O O . ILE A 1 100 ? 31.332 22.683 20.065 1.00 41.53 100 ILE A O 1
ATOM 768 N N . GLU A 1 101 ? 30.934 22.354 22.249 1.00 40.10 101 GLU A N 1
ATOM 769 C CA . GLU A 1 101 ? 31.691 21.115 22.293 1.00 37.93 101 GLU A CA 1
ATOM 770 C C . GLU A 1 101 ? 30.949 20.031 21.527 1.00 37.02 101 GLU A C 1
ATOM 771 O O . GLU A 1 101 ? 31.563 19.218 20.846 1.00 36.64 101 GLU A O 1
ATOM 777 N N . ALA A 1 102 ? 29.624 20.030 21.630 1.00 36.04 102 ALA A N 1
ATOM 778 C CA . ALA A 1 102 ? 28.821 19.024 20.949 1.00 36.28 102 ALA A CA 1
ATOM 779 C C . ALA A 1 102 ? 29.093 19.068 19.462 1.00 36.82 102 ALA A C 1
ATOM 780 O O . ALA A 1 102 ? 29.205 18.038 18.803 1.00 36.42 102 ALA A O 1
ATOM 782 N N . LEU A 1 103 ? 29.198 20.283 18.947 1.00 37.95 103 LEU A N 1
ATOM 783 C CA . LEU A 1 103 ? 29.447 20.514 17.538 1.00 39.13 103 LEU A CA 1
ATOM 784 C C . LEU A 1 103 ? 30.632 19.680 17.072 1.00 39.77 103 LEU A C 1
ATOM 785 O O . LEU A 1 103 ? 30.565 18.950 16.084 1.00 40.09 103 LEU A O 1
ATOM 790 N N . TRP A 1 104 ? 31.729 19.775 17.797 1.00 40.06 104 TRP A N 1
ATOM 791 C CA . TRP A 1 104 ? 32.884 19.024 17.393 1.00 40.63 104 TRP A CA 1
ATOM 792 C C . TRP A 1 104 ? 32.893 17.634 18.008 1.00 43.29 104 TRP A C 1
ATOM 793 O O . TRP A 1 104 ? 33.947 17.098 18.334 1.00 45.25 104 TRP A O 1
ATOM 804 N N . GLY A 1 105 ? 31.709 17.042 18.155 1.00 45.73 105 GLY A N 1
ATOM 805 C CA . GLY A 1 105 ? 31.615 15.707 18.730 1.00 47.51 105 GLY A CA 1
ATOM 806 C C . GLY A 1 105 ? 32.245 15.630 20.110 1.00 49.47 105 GLY A C 1
ATOM 807 O O . GLY A 1 105 ? 33.212 14.898 20.334 1.00 49.60 105 GLY A O 1
ATOM 808 N N . GLY A 1 106 ? 31.701 16.408 21.038 1.00 51.27 106 GLY A N 1
ATOM 809 C CA . GLY A 1 106 ? 32.201 16.401 22.399 1.00 53.63 106 GLY A CA 1
ATOM 810 C C . GLY A 1 106 ? 31.015 16.550 23.328 1.00 55.37 106 GLY A C 1
ATOM 811 O O . GLY A 1 106 ? 30.020 17.181 22.962 1.00 56.00 106 GLY A O 1
ATOM 812 N N . GLN A 1 107 ? 31.085 15.964 24.518 1.00 56.36 107 GLN A N 1
ATOM 813 C CA . GLN A 1 107 ? 29.969 16.103 25.449 1.00 57.26 107 GLN A CA 1
ATOM 814 C C . GLN A 1 107 ? 30.338 17.174 26.459 1.00 56.35 107 GLN A C 1
ATOM 815 O O . GLN A 1 107 ? 31.447 17.169 27.002 1.00 54.49 107 GLN A O 1
ATOM 821 N N . LYS A 1 108 ? 29.419 18.113 26.678 1.00 56.59 108 LYS A N 1
ATOM 822 C CA . LYS A 1 108 ? 29.650 19.194 27.639 1.00 57.31 108 LYS A CA 1
ATOM 823 C C . LYS A 1 108 ? 29.550 18.660 29.066 1.00 58.43 108 LYS A C 1
ATOM 824 O O . LYS A 1 108 ? 28.708 17.800 29.364 1.00 58.86 108 LYS A O 1
ATOM 830 N N . PRO A 1 109 ? 30.414 19.157 29.969 1.00 58.82 109 PRO A N 1
ATOM 831 C CA . PRO A 1 109 ? 30.431 18.729 31.376 1.00 58.57 109 PRO A CA 1
ATOM 832 C C . PRO A 1 109 ? 29.115 19.029 32.096 1.00 59.70 109 PRO A C 1
ATOM 833 O O . PRO A 1 109 ? 28.448 20.015 31.788 1.00 60.26 109 PRO A O 1
ATOM 837 N N . SER A 1 110 ? 28.738 18.164 33.034 1.00 60.15 110 SER A N 1
ATOM 838 C CA . SER A 1 110 ? 27.502 18.336 33.793 1.00 60.99 110 SER A CA 1
ATOM 839 C C . SER A 1 110 ? 27.373 19.757 34.335 1.00 61.95 110 SER A C 1
ATOM 840 O O . SER A 1 110 ? 28.356 20.349 34.767 1.00 61.82 110 SER A O 1
ATOM 843 N N . PHE A 1 111 ? 26.166 20.312 34.303 1.00 62.97 111 PHE A N 1
ATOM 844 C CA . PHE A 1 111 ? 25.963 21.655 34.827 1.00 63.98 111 PHE A CA 1
ATOM 845 C C . PHE A 1 111 ? 24.994 21.581 36.001 1.00 65.99 111 PHE A C 1
ATOM 846 O O . PHE A 1 111 ? 25.397 21.330 37.145 1.00 66.46 111 PHE A O 1
ATOM 854 N N . ALA A 1 112 ? 23.715 21.791 35.699 1.00 67.52 112 ALA A N 1
ATOM 855 C CA . ALA A 1 112 ? 22.646 21.773 36.694 1.00 70.05 112 ALA A CA 1
ATOM 856 C C . ALA A 1 112 ? 22.913 22.719 37.869 1.00 71.55 112 ALA A C 1
ATOM 857 O O . ALA A 1 112 ? 23.098 22.280 39.015 1.00 71.57 112 ALA A O 1
ATOM 859 N N . VAL A 1 113 ? 22.939 24.019 37.576 1.00 72.36 113 VAL A N 1
ATOM 860 C CA . VAL A 1 113 ? 23.163 25.037 38.605 1.00 73.51 113 VAL A CA 1
ATOM 861 C C . VAL A 1 113 ? 22.286 26.271 38.349 1.00 74.84 113 VAL A C 1
ATOM 862 O O . VAL A 1 113 ? 21.972 27.023 39.275 1.00 74.36 113 VAL A O 1
ATOM 866 N N . GLY A 1 114 ? 21.898 26.463 37.088 1.00 75.92 114 GLY A N 1
ATOM 867 C CA . GLY A 1 114 ? 21.066 27.597 36.722 1.00 77.72 114 GLY A CA 1
ATOM 868 C C . GLY A 1 114 ? 21.539 28.317 35.469 1.00 78.87 114 GLY A C 1
ATOM 869 O O . GLY A 1 114 ? 22.714 28.692 35.370 1.00 79.78 114 GLY A O 1
ATOM 870 N N . ALA A 1 115 ? 20.622 28.503 34.514 1.00 79.00 115 ALA A N 1
ATOM 871 C CA . ALA A 1 115 ? 20.907 29.188 33.244 1.00 78.74 115 ALA A CA 1
ATOM 872 C C . ALA A 1 115 ? 19.624 29.643 32.519 1.00 78.75 115 ALA A C 1
ATOM 873 O O . ALA A 1 115 ? 19.485 29.446 31.306 1.00 78.31 115 ALA A O 1
ATOM 875 N N . ALA A 1 116 ? 18.700 30.254 33.271 1.00 78.81 116 ALA A N 1
ATOM 876 C CA . ALA A 1 116 ? 17.420 30.759 32.737 1.00 78.61 116 ALA A CA 1
ATOM 877 C C . ALA A 1 116 ? 17.619 32.050 31.925 1.00 79.16 116 ALA A C 1
ATOM 878 O O . ALA A 1 116 ? 16.782 32.425 31.093 1.00 78.28 116 ALA A O 1
ATOM 880 N N . LYS A 1 117 ? 18.739 32.722 32.180 1.00 80.01 117 LYS A N 1
ATOM 881 C CA . LYS A 1 117 ? 19.095 33.959 31.487 1.00 80.45 117 LYS A CA 1
ATOM 882 C C . LYS A 1 117 ? 20.550 33.861 31.000 1.00 81.67 117 LYS A C 1
ATOM 883 O O . LYS A 1 117 ? 21.424 34.594 31.483 1.00 81.14 117 LYS A O 1
ATOM 889 N N . PRO A 1 118 ? 20.825 32.939 30.045 1.00 81.74 118 PRO A N 1
ATOM 890 C CA . PRO A 1 118 ? 22.158 32.713 29.468 1.00 81.29 118 PRO A CA 1
ATOM 891 C C . PRO A 1 118 ? 22.562 33.847 28.520 1.00 82.70 118 PRO A C 1
ATOM 892 O O . PRO A 1 118 ? 23.755 34.077 28.271 1.00 81.53 118 PRO A O 1
ATOM 896 N N . TRP A 1 119 ? 21.549 34.537 27.992 1.00 83.38 119 TRP A N 1
ATOM 897 C CA . TRP A 1 119 ? 21.747 35.670 27.091 1.00 84.20 119 TRP A CA 1
ATOM 898 C C . TRP A 1 119 ? 21.882 36.956 27.903 1.00 83.84 119 TRP A C 1
ATOM 899 O O . TRP A 1 119 ? 22.245 38.005 27.369 1.00 83.54 119 TRP A O 1
ATOM 910 N N . SER A 1 120 ? 21.580 36.864 29.197 1.00 83.70 120 SER A N 1
ATOM 911 C CA . SER A 1 120 ? 21.661 38.007 30.106 1.00 83.88 120 SER A CA 1
ATOM 912 C C . SER A 1 120 ? 22.859 37.846 31.045 1.00 84.05 120 SER A C 1
ATOM 913 O O . SER A 1 120 ? 23.759 38.720 31.021 1.00 84.14 120 SER A O 1
ATOM 924 N N . GLU B 1 2 ? 16.557 15.420 -0.028 1.00 53.09 2 GLU B N 1
ATOM 925 C CA . GLU B 1 2 ? 15.655 16.355 -0.709 1.00 53.58 2 GLU B CA 1
ATOM 926 C C . GLU B 1 2 ? 15.891 17.827 -0.374 1.00 53.91 2 GLU B C 1
ATOM 927 O O . GLU B 1 2 ? 16.332 18.169 0.722 1.00 53.64 2 GLU B O 1
ATOM 933 N N . ILE B 1 3 ? 15.571 18.692 -1.334 1.00 54.97 3 ILE B N 1
ATOM 934 C CA . ILE B 1 3 ? 15.726 20.139 -1.187 1.00 54.84 3 ILE B CA 1
ATOM 935 C C . ILE B 1 3 ? 15.320 20.653 0.200 1.00 55.85 3 ILE B C 1
ATOM 936 O O . ILE B 1 3 ? 16.119 21.303 0.865 1.00 55.86 3 ILE B O 1
ATOM 941 N N . GLN B 1 4 ? 14.100 20.365 0.653 1.00 57.00 4 GLN B N 1
ATOM 942 C CA . GLN B 1 4 ? 13.689 20.852 1.965 1.00 58.81 4 GLN B CA 1
ATOM 943 C C . GLN B 1 4 ? 14.237 19.997 3.094 1.00 59.81 4 GLN B C 1
ATOM 944 O O . GLN B 1 4 ? 13.978 20.266 4.262 1.00 59.93 4 GLN B O 1
ATOM 950 N N . GLU B 1 5 ? 14.990 18.959 2.744 1.00 61.32 5 GLU B N 1
ATOM 951 C CA . GLU B 1 5 ? 15.586 18.078 3.745 1.00 61.98 5 GLU B CA 1
ATOM 952 C C . GLU B 1 5 ? 16.850 18.739 4.255 1.00 61.26 5 GLU B C 1
ATOM 953 O O . GLU B 1 5 ? 17.028 18.903 5.455 1.00 61.61 5 GLU B O 1
ATOM 959 N N . ILE B 1 6 ? 17.733 19.110 3.331 1.00 60.10 6 ILE B N 1
ATOM 960 C CA . ILE B 1 6 ? 18.989 19.767 3.685 1.00 57.88 6 ILE B CA 1
ATOM 961 C C . ILE B 1 6 ? 18.702 21.079 4.397 1.00 56.63 6 ILE B C 1
ATOM 962 O O . ILE B 1 6 ? 19.491 21.529 5.222 1.00 56.73 6 ILE B O 1
ATOM 967 N N . SER B 1 7 ? 17.566 21.683 4.066 1.00 55.31 7 SER B N 1
ATOM 968 C CA . SER B 1 7 ? 17.159 22.933 4.677 1.00 54.43 7 SER B CA 1
ATOM 969 C C . SER B 1 7 ? 16.932 22.771 6.169 1.00 54.79 7 SER B C 1
ATOM 970 O O . SER B 1 7 ? 17.423 23.562 6.969 1.00 55.22 7 SER B O 1
ATOM 973 N N . LYS B 1 8 ? 16.174 21.747 6.544 1.00 55.80 8 LYS B N 1
ATOM 974 C CA . LYS B 1 8 ? 15.872 21.487 7.950 1.00 56.58 8 LYS B CA 1
ATOM 975 C C . LYS B 1 8 ? 17.115 21.075 8.725 1.00 55.60 8 LYS B C 1
ATOM 976 O O . LYS B 1 8 ? 17.193 21.258 9.937 1.00 55.52 8 LYS B O 1
ATOM 982 N N . LEU B 1 9 ? 18.079 20.517 8.003 1.00 54.98 9 LEU B N 1
ATOM 983 C CA . LEU B 1 9 ? 19.338 20.053 8.567 1.00 53.42 9 LEU B CA 1
ATOM 984 C C . LEU B 1 9 ? 20.192 21.272 8.920 1.00 51.78 9 LEU B C 1
ATOM 985 O O . LEU B 1 9 ? 20.857 21.299 9.956 1.00 51.21 9 LEU B O 1
ATOM 990 N N . ALA B 1 10 ? 20.156 22.276 8.043 1.00 49.57 10 ALA B N 1
ATOM 991 C CA . ALA B 1 10 ? 20.905 23.520 8.220 1.00 46.89 10 ALA B CA 1
ATOM 992 C C . ALA B 1 10 ? 20.301 24.358 9.335 1.00 45.51 10 ALA B C 1
ATOM 993 O O . ALA B 1 10 ? 21.014 25.043 10.069 1.00 45.25 10 ALA B O 1
ATOM 995 N N . ILE B 1 11 ? 18.977 24.304 9.445 1.00 44.25 11 ILE B N 1
ATOM 996 C CA . ILE B 1 11 ? 18.254 25.037 10.472 1.00 42.77 11 ILE B CA 1
ATOM 997 C C . ILE B 1 11 ? 18.498 24.417 11.845 1.00 43.91 11 ILE B C 1
ATOM 998 O O . ILE B 1 11 ? 18.855 25.114 12.802 1.00 44.57 11 ILE B O 1
ATOM 1003 N N . GLU B 1 12 ? 18.310 23.106 11.940 1.00 44.13 12 GLU B N 1
ATOM 1004 C CA . GLU B 1 12 ? 18.526 22.401 13.194 1.00 44.87 12 GLU B CA 1
ATOM 1005 C C . GLU B 1 12 ? 19.935 22.705 13.679 1.00 43.63 12 GLU B C 1
ATOM 1006 O O . GLU B 1 12 ? 20.147 22.944 14.867 1.00 43.72 12 GLU B O 1
ATOM 1012 N N . ALA B 1 13 ? 20.889 22.710 12.746 1.00 41.94 13 ALA B N 1
ATOM 1013 C CA . ALA B 1 13 ? 22.295 22.989 13.056 1.00 40.47 13 ALA B CA 1
ATOM 1014 C C . ALA B 1 13 ? 22.453 24.379 13.664 1.00 39.20 13 ALA B C 1
ATOM 1015 O O . ALA B 1 13 ? 23.228 24.572 14.591 1.00 38.35 13 ALA B O 1
ATOM 1017 N N . LEU B 1 14 ? 21.716 25.342 13.129 1.00 38.87 14 LEU B N 1
ATOM 1018 C CA . LEU B 1 14 ? 21.766 26.695 13.640 1.00 39.57 14 LEU B CA 1
ATOM 1019 C C . LEU B 1 14 ? 21.158 26.703 15.036 1.00 41.04 14 LEU B C 1
ATOM 1020 O O . LEU B 1 14 ? 21.528 27.520 15.886 1.00 42.34 14 LEU B O 1
ATOM 1025 N N . GLU B 1 15 ? 20.233 25.783 15.287 1.00 41.74 15 GLU B N 1
ATOM 1026 C CA . GLU B 1 15 ? 19.595 25.710 16.600 1.00 41.77 15 GLU B CA 1
ATOM 1027 C C . GLU B 1 15 ? 20.486 25.034 17.637 1.00 40.16 15 GLU B C 1
ATOM 1028 O O . GLU B 1 15 ? 20.311 25.240 18.834 1.00 40.46 15 GLU B O 1
ATOM 1034 N N . ASP B 1 16 ? 21.439 24.227 17.192 1.00 38.81 16 ASP B N 1
ATOM 1035 C CA . ASP B 1 16 ? 22.311 23.563 18.141 1.00 38.60 16 ASP B CA 1
ATOM 1036 C C . ASP B 1 16 ? 23.163 24.579 18.880 1.00 36.58 16 ASP B C 1
ATOM 1037 O O . ASP B 1 16 ? 23.602 24.320 19.993 1.00 37.86 16 ASP B O 1
ATOM 1042 N N . ILE B 1 17 ? 23.412 25.732 18.267 1.00 34.53 17 ILE B N 1
ATOM 1043 C CA . ILE B 1 17 ? 24.214 26.774 18.916 1.00 32.59 17 ILE B CA 1
ATOM 1044 C C . ILE B 1 17 ? 23.324 28.009 19.180 1.00 33.23 17 ILE B C 1
ATOM 1045 O O . ILE B 1 17 ? 23.729 29.151 18.960 1.00 32.56 17 ILE B O 1
ATOM 1050 N N . LYS B 1 18 ? 22.103 27.763 19.642 1.00 33.55 18 LYS B N 1
ATOM 1051 C CA . LYS B 1 18 ? 21.153 28.821 19.963 1.00 34.07 18 LYS B CA 1
ATOM 1052 C C . LYS B 1 18 ? 21.173 30.015 19.009 1.00 34.50 18 LYS B C 1
ATOM 1053 O O . LYS B 1 18 ? 21.516 31.132 19.398 1.00 34.14 18 LYS B O 1
ATOM 1059 N N . GLY B 1 19 ? 20.793 29.767 17.761 1.00 34.64 19 GLY B N 1
ATOM 1060 C CA . GLY B 1 19 ? 20.751 30.826 16.777 1.00 34.97 19 GLY B CA 1
ATOM 1061 C C . GLY B 1 19 ? 19.507 31.659 16.991 1.00 35.70 19 GLY B C 1
ATOM 1062 O O . GLY B 1 19 ? 18.445 31.128 17.302 1.00 36.21 19 GLY B O 1
ATOM 1063 N N . LYS B 1 20 ? 19.634 32.968 16.824 1.00 37.23 20 LYS B N 1
ATOM 1064 C CA . LYS B 1 20 ? 18.514 33.876 17.009 1.00 37.99 20 LYS B CA 1
ATOM 1065 C C . LYS B 1 20 ? 17.820 34.251 15.709 1.00 38.80 20 LYS B C 1
ATOM 1066 O O . LYS B 1 20 ? 18.459 34.343 14.663 1.00 39.95 20 LYS B O 1
ATOM 1072 N N . ASP B 1 21 ? 16.506 34.462 15.792 1.00 39.52 21 ASP B N 1
ATOM 1073 C CA . ASP B 1 21 ? 15.676 34.847 14.649 1.00 39.38 21 ASP B CA 1
ATOM 1074 C C . ASP B 1 21 ? 15.978 34.105 13.354 1.00 38.78 21 ASP B C 1
ATOM 1075 O O . ASP B 1 21 ? 16.172 34.731 12.314 1.00 38.98 21 ASP B O 1
ATOM 1080 N N . ILE B 1 22 ? 15.996 32.777 13.417 1.00 37.98 22 ILE B N 1
ATOM 1081 C CA . ILE B 1 22 ? 16.280 31.958 12.246 1.00 38.38 22 ILE B CA 1
ATOM 1082 C C . ILE B 1 22 ? 15.093 31.952 11.280 1.00 40.30 22 ILE B C 1
ATOM 1083 O O . ILE B 1 22 ? 13.959 31.687 11.679 1.00 41.57 22 ILE B O 1
ATOM 1088 N N . ILE B 1 23 ? 15.349 32.246 10.008 1.00 41.06 23 ILE B N 1
ATOM 1089 C CA . ILE B 1 23 ? 14.276 32.276 9.022 1.00 41.86 23 ILE B CA 1
ATOM 1090 C C . ILE B 1 23 ? 14.644 31.535 7.743 1.00 43.06 23 ILE B C 1
ATOM 1091 O O . ILE B 1 23 ? 15.817 31.410 7.398 1.00 42.52 23 ILE B O 1
ATOM 1096 N N . GLU B 1 24 ? 13.625 31.063 7.036 1.00 45.16 24 GLU B N 1
ATOM 1097 C CA . GLU B 1 24 ? 13.829 30.336 5.796 1.00 46.74 24 GLU B CA 1
ATOM 1098 C C . GLU B 1 24 ? 12.984 30.961 4.684 1.00 47.35 24 GLU B C 1
ATOM 1099 O O . GLU B 1 24 ? 11.765 31.027 4.805 1.00 47.85 24 GLU B O 1
ATOM 1105 N N . LEU B 1 25 ? 13.628 31.426 3.612 1.00 48.03 25 LEU B N 1
ATOM 1106 C CA . LEU B 1 25 ? 12.915 32.030 2.486 1.00 48.86 25 LEU B CA 1
ATOM 1107 C C . LEU B 1 25 ? 12.982 31.165 1.237 1.00 50.56 25 LEU B C 1
ATOM 1108 O O . LEU B 1 25 ? 14.006 30.542 0.954 1.00 51.21 25 LEU B O 1
ATOM 1113 N N . ASP B 1 26 ? 11.887 31.147 0.482 1.00 51.87 26 ASP B N 1
ATOM 1114 C CA . ASP B 1 26 ? 11.800 30.357 -0.742 1.00 52.33 26 ASP B CA 1
ATOM 1115 C C . ASP B 1 26 ? 12.147 31.194 -1.964 1.00 51.79 26 ASP B C 1
ATOM 1116 O O . ASP B 1 26 ? 11.268 31.767 -2.611 1.00 51.38 26 ASP B O 1
ATOM 1121 N N . THR B 1 27 ? 13.429 31.246 -2.293 1.00 51.51 27 THR B N 1
ATOM 1122 C CA . THR B 1 27 ? 13.882 32.038 -3.428 1.00 52.70 27 THR B CA 1
ATOM 1123 C C . THR B 1 27 ? 13.633 31.375 -4.773 1.00 53.52 27 THR B C 1
ATOM 1124 O O . THR B 1 27 ? 14.001 31.914 -5.828 1.00 53.17 27 THR B O 1
ATOM 1128 N N . SER B 1 28 ? 13.009 30.202 -4.713 1.00 54.08 28 SER B N 1
ATOM 1129 C CA . SER B 1 28 ? 12.678 29.397 -5.886 1.00 54.35 28 SER B CA 1
ATOM 1130 C C . SER B 1 28 ? 12.277 30.197 -7.124 1.00 54.30 28 SER B C 1
ATOM 1131 O O . SER B 1 28 ? 12.885 30.057 -8.185 1.00 54.83 28 SER B O 1
ATOM 1134 N N . LYS B 1 29 ? 11.257 31.038 -6.991 1.00 53.61 29 LYS B N 1
ATOM 1135 C CA . LYS B 1 29 ? 10.795 31.820 -8.128 1.00 52.42 29 LYS B CA 1
ATOM 1136 C C . LYS B 1 29 ? 11.442 33.191 -8.233 1.00 51.56 29 LYS B C 1
ATOM 1137 O O . LYS B 1 29 ? 10.910 34.069 -8.902 1.00 52.81 29 LYS B O 1
ATOM 1143 N N . LEU B 1 30 ? 12.589 33.380 -7.586 1.00 49.95 30 LEU B N 1
ATOM 1144 C CA . LEU B 1 30 ? 13.269 34.671 -7.644 1.00 48.03 30 LEU B CA 1
ATOM 1145 C C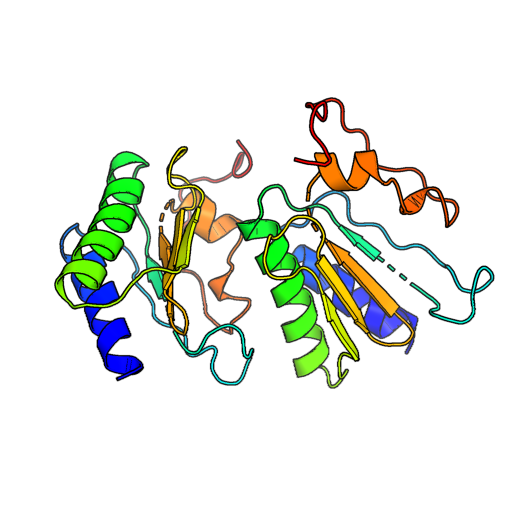 . LEU B 1 30 ? 14.624 34.584 -8.329 1.00 47.60 30 LEU B C 1
ATOM 1146 O O . LEU B 1 30 ? 15.113 35.565 -8.881 1.00 46.26 30 LEU B O 1
ATOM 1151 N N . THR B 1 31 ? 15.235 33.409 -8.273 1.00 48.02 31 THR B N 1
ATOM 1152 C CA . THR B 1 31 ? 16.524 33.177 -8.918 1.00 48.98 31 THR B CA 1
ATOM 1153 C C . THR B 1 31 ? 16.784 31.700 -9.135 1.00 48.44 31 THR B C 1
ATOM 1154 O O . THR B 1 31 ? 16.083 30.825 -8.606 1.00 47.67 31 THR B O 1
ATOM 1158 N N . SER B 1 32 ? 17.818 31.433 -9.917 1.00 47.36 32 SER B N 1
ATOM 1159 C CA . SER B 1 32 ? 18.192 30.069 -10.226 1.00 47.23 32 SER B CA 1
ATOM 1160 C C . SER B 1 32 ? 19.385 29.657 -9.380 1.00 46.61 32 SER B C 1
ATOM 1161 O O . SER B 1 32 ? 19.712 28.480 -9.287 1.00 46.61 32 SER B O 1
ATOM 1164 N N . LEU B 1 33 ? 20.022 30.643 -8.757 1.00 45.62 33 LEU B N 1
ATOM 1165 C CA . LEU B 1 33 ? 21.1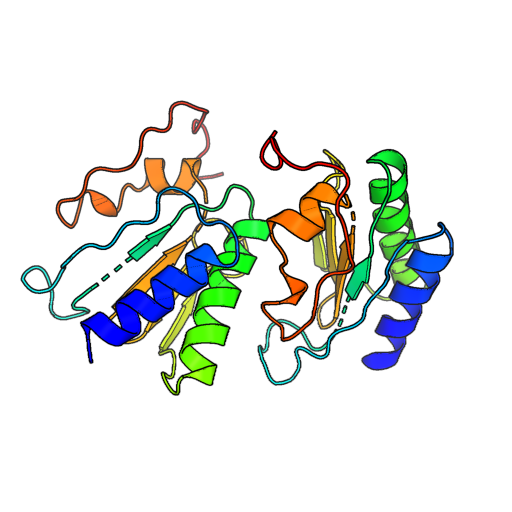86 30.410 -7.918 1.00 43.38 33 LEU B CA 1
ATOM 1166 C C . LEU B 1 33 ? 20.916 29.384 -6.839 1.00 42.55 33 LEU B C 1
ATOM 1167 O O . LEU B 1 33 ? 21.725 28.483 -6.615 1.00 41.08 33 LEU B O 1
ATOM 1172 N N . PHE B 1 34 ? 19.773 29.529 -6.174 1.00 42.76 34 PHE B N 1
ATOM 1173 C CA . PHE B 1 34 ? 19.371 28.620 -5.096 1.00 43.98 34 PHE B CA 1
ATOM 1174 C C . PHE B 1 34 ? 17.852 28.614 -4.856 1.00 44.72 34 PHE B C 1
ATOM 1175 O O . PHE B 1 34 ? 17.156 29.548 -5.226 1.00 44.84 34 PHE B O 1
ATOM 1183 N N . GLN B 1 35 ? 17.348 27.553 -4.237 1.00 46.25 35 GLN B N 1
ATOM 1184 C CA . GLN B 1 35 ? 15.923 27.432 -3.961 1.00 48.49 35 GLN B CA 1
ATOM 1185 C C . GLN B 1 35 ? 15.521 27.939 -2.572 1.00 49.31 35 GLN B C 1
ATOM 1186 O O . GLN B 1 35 ? 14.533 28.665 -2.425 1.00 49.71 35 GLN B O 1
ATOM 1192 N N . ARG B 1 36 ? 16.279 27.548 -1.552 1.00 49.32 36 ARG B N 1
ATOM 1193 C CA . ARG B 1 36 ? 15.982 27.964 -0.191 1.00 49.12 36 ARG B CA 1
ATOM 1194 C C . ARG B 1 36 ? 17.142 28.716 0.443 1.00 48.08 36 ARG B C 1
ATOM 1195 O O . ARG B 1 36 ? 18.298 28.344 0.272 1.00 48.16 36 ARG B O 1
ATOM 1211 N N . ILE B 1 38 ? 18.516 30.753 4.161 1.00 43.76 38 ILE B N 1
ATOM 1212 C CA . ILE B 1 38 ? 18.292 30.828 5.599 1.00 40.86 38 ILE B CA 1
ATOM 1213 C C . ILE B 1 38 ? 19.115 31.961 6.199 1.00 40.42 38 ILE B C 1
ATOM 1214 O O . ILE B 1 38 ? 20.287 32.127 5.866 1.00 40.94 38 ILE B O 1
ATOM 1219 N N . VAL B 1 39 ? 18.505 32.740 7.084 1.00 38.11 39 VAL B N 1
ATOM 1220 C CA . VAL B 1 39 ? 19.208 33.844 7.716 1.00 35.97 39 VAL B CA 1
ATOM 1221 C C . VAL B 1 39 ? 19.056 33.750 9.226 1.00 35.56 39 VAL B C 1
ATOM 1222 O O . VAL B 1 39 ? 17.956 33.911 9.740 1.00 35.42 39 VAL B O 1
ATOM 1226 N N . ALA B 1 40 ? 20.148 33.474 9.935 1.00 34.90 40 ALA B N 1
ATOM 1227 C CA . ALA B 1 40 ? 20.095 33.388 11.393 1.00 34.35 40 ALA B CA 1
ATOM 1228 C C . ALA B 1 40 ? 21.017 34.442 12.004 1.00 34.43 40 ALA B C 1
ATOM 1229 O O . ALA B 1 40 ? 21.984 34.872 11.372 1.00 33.80 40 ALA B O 1
ATOM 1231 N N . THR B 1 41 ? 20.717 34.846 13.238 1.00 35.15 41 THR B N 1
ATOM 1232 C CA . THR B 1 41 ? 21.489 35.877 13.936 1.00 35.03 41 THR B CA 1
ATOM 1233 C C . THR B 1 41 ? 22.391 35.353 15.034 1.00 35.28 41 THR B C 1
ATOM 1234 O O . THR B 1 41 ? 22.007 34.471 15.790 1.00 35.25 41 THR B O 1
ATOM 1238 N N . GLY B 1 42 ? 23.595 35.908 15.121 1.00 36.77 42 GLY B N 1
ATOM 1239 C CA . GLY B 1 42 ? 24.527 35.510 16.166 1.00 38.63 42 GLY B CA 1
ATOM 1240 C C . GLY B 1 42 ? 24.855 36.749 16.972 1.00 40.38 42 GLY B C 1
ATOM 1241 O O . GLY B 1 42 ? 25.179 37.783 16.392 1.00 41.98 42 GLY B O 1
ATOM 1242 N N . ASP B 1 43 ? 24.763 36.668 18.296 1.00 41.72 43 ASP B N 1
ATOM 1243 C CA . ASP B 1 43 ? 25.042 37.827 19.147 1.00 42.78 43 ASP B CA 1
ATOM 1244 C C . ASP B 1 43 ? 26.513 38.248 19.236 1.00 42.63 43 ASP B C 1
ATOM 1245 O O . ASP B 1 43 ? 26.814 39.305 19.772 1.00 43.06 43 ASP B O 1
ATOM 1250 N N . SER B 1 44 ? 27.433 37.452 18.70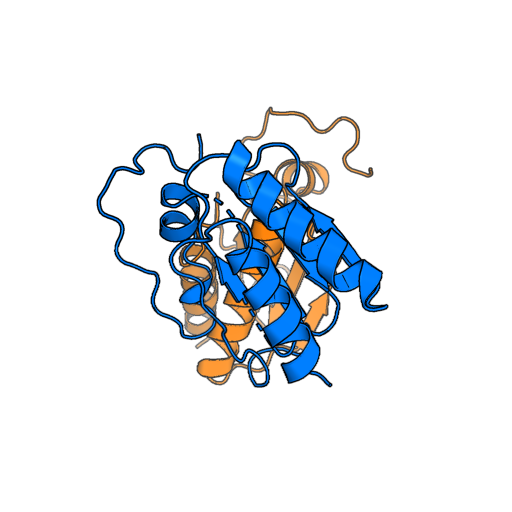6 1.00 42.22 44 SER B N 1
ATOM 1251 C CA . SER B 1 44 ? 28.843 37.818 18.773 1.00 42.05 44 SER B CA 1
ATOM 1252 C C . SER B 1 44 ? 29.614 37.040 17.741 1.00 43.20 44 SER B C 1
ATOM 1253 O O . SER B 1 44 ? 29.206 35.953 17.360 1.00 45.74 44 SER B O 1
ATOM 1256 N N . ASN B 1 45 ? 30.734 37.576 17.288 1.00 43.45 45 ASN B N 1
ATOM 1257 C CA . ASN B 1 45 ? 31.522 36.875 16.282 1.00 44.30 45 ASN B CA 1
ATOM 1258 C C . ASN B 1 45 ? 31.709 35.438 16.666 1.00 43.30 45 ASN B C 1
ATOM 1259 O O . ASN B 1 45 ? 31.653 34.546 15.822 1.00 43.69 45 ASN B O 1
ATOM 1264 N N . ARG B 1 46 ? 31.951 35.222 17.952 1.00 41.17 46 ARG B N 1
ATOM 1265 C CA . ARG B 1 46 ? 32.149 33.878 18.455 1.00 38.00 46 ARG B CA 1
ATOM 1266 C C . ARG B 1 46 ? 30.942 33.035 18.117 1.00 36.49 46 ARG B C 1
ATOM 1267 O O . ARG B 1 46 ? 31.083 31.962 17.544 1.00 37.30 46 ARG B O 1
ATOM 1275 N N . GLN B 1 47 ? 29.755 33.525 18.454 1.00 34.15 47 GLN B N 1
ATOM 1276 C CA . GLN B 1 47 ? 28.551 32.770 18.171 1.00 33.37 47 GLN B CA 1
ATOM 1277 C C . GLN B 1 47 ? 28.300 32.685 16.685 1.00 32.68 47 GLN B C 1
ATOM 1278 O O . GLN B 1 47 ? 27.852 31.664 16.180 1.00 33.43 47 GLN B O 1
ATOM 1284 N N . VAL B 1 48 ? 28.586 33.759 15.975 1.00 31.81 48 VAL B N 1
ATOM 1285 C CA . VAL B 1 48 ? 28.344 33.757 14.550 1.00 30.96 48 VAL B CA 1
ATOM 1286 C C . VAL B 1 48 ? 29.182 32.720 13.858 1.00 30.48 48 VAL B C 1
ATOM 1287 O O . VAL B 1 48 ? 28.686 31.978 13.016 1.00 31.12 48 VAL B O 1
ATOM 1291 N N . LYS B 1 49 ? 30.457 32.676 14.216 1.00 30.63 49 LYS B N 1
ATOM 1292 C CA . LYS B 1 49 ? 31.381 31.720 13.622 1.00 30.59 49 LYS B CA 1
ATOM 1293 C C . LYS B 1 49 ? 31.041 30.295 14.041 1.00 29.34 49 LYS B C 1
ATOM 1294 O O . LYS B 1 49 ? 31.261 29.363 13.281 1.00 30.42 49 LYS B O 1
ATOM 1300 N N . ALA B 1 50 ? 30.491 30.140 15.245 1.00 28.34 50 ALA B N 1
ATOM 1301 C CA . ALA B 1 50 ? 30.100 28.831 15.756 1.00 26.76 50 ALA B CA 1
ATOM 1302 C C . ALA B 1 50 ? 28.869 28.348 14.980 1.00 26.27 50 ALA B C 1
ATOM 1303 O O . ALA B 1 50 ? 28.772 27.182 14.598 1.00 25.26 50 ALA B O 1
ATOM 1305 N N . LEU B 1 51 ? 27.931 29.255 14.749 1.00 25.63 51 LEU B N 1
ATOM 1306 C CA . LEU B 1 51 ? 26.737 28.925 14.008 1.00 27.10 51 LEU B CA 1
ATOM 1307 C C . LEU B 1 51 ? 27.173 28.518 12.606 1.00 28.65 51 LEU B C 1
ATOM 1308 O O . LEU B 1 51 ? 26.724 27.502 12.077 1.00 30.00 51 LEU B O 1
ATOM 1313 N N . ALA B 1 52 ? 28.061 29.308 12.007 1.00 29.84 52 ALA B N 1
ATOM 1314 C CA . ALA B 1 52 ? 28.572 29.019 10.667 1.00 29.20 52 ALA B CA 1
ATOM 1315 C C . ALA B 1 52 ? 29.283 27.676 10.659 1.00 30.30 52 ALA B C 1
ATOM 1316 O O . ALA B 1 52 ? 29.109 26.901 9.728 1.00 32.07 52 ALA B O 1
ATOM 1318 N N . ASN B 1 53 ? 30.082 27.388 11.685 1.00 30.48 53 ASN B N 1
ATOM 1319 C CA . ASN B 1 53 ? 30.787 26.112 11.718 1.00 31.39 53 ASN B CA 1
ATOM 1320 C C . ASN B 1 53 ? 29.813 24.969 11.890 1.00 32.49 53 ASN B C 1
ATOM 1321 O O . ASN B 1 53 ? 29.917 23.959 11.200 1.00 32.89 53 ASN B O 1
ATOM 1326 N N . SER B 1 54 ? 28.866 25.127 12.810 1.00 33.55 54 SER B N 1
ATOM 1327 C CA . SER B 1 54 ? 27.884 24.079 13.052 1.00 33.78 54 SER B CA 1
ATOM 1328 C C . SER B 1 54 ? 27.167 23.711 11.753 1.00 34.42 54 SER B C 1
ATOM 1329 O O . SER B 1 54 ? 26.982 22.534 11.457 1.00 34.81 54 SER B O 1
ATOM 1332 N N . VAL B 1 55 ? 26.777 24.713 10.971 1.00 34.39 55 VAL B N 1
ATOM 1333 C CA . VAL B 1 55 ? 26.102 24.443 9.716 1.00 35.42 55 VAL B CA 1
ATOM 1334 C C . VAL B 1 55 ? 26.973 23.630 8.763 1.00 37.82 55 VAL B C 1
ATOM 1335 O O . VAL B 1 55 ? 26.476 22.745 8.070 1.00 38.95 55 VAL B O 1
ATOM 1339 N N . GLN B 1 56 ? 28.267 23.921 8.705 1.00 38.92 56 GLN B N 1
ATOM 1340 C CA . GLN B 1 56 ? 29.116 23.161 7.806 1.00 40.28 56 GLN B CA 1
ATOM 1341 C C . GLN B 1 56 ? 29.354 21.748 8.316 1.00 41.36 56 GLN B C 1
ATOM 1342 O O . GLN B 1 56 ? 29.210 20.785 7.569 1.00 43.12 56 GLN B O 1
ATOM 1348 N N . VAL B 1 57 ? 29.701 21.607 9.588 1.00 41.92 57 VAL B N 1
ATOM 1349 C CA . VAL B 1 57 ? 29.959 20.281 10.130 1.00 41.85 57 VAL B CA 1
ATOM 1350 C C . VAL B 1 57 ? 28.754 19.356 10.061 1.00 43.51 57 VAL B C 1
ATOM 1351 O O . VAL B 1 57 ? 28.917 18.152 9.909 1.00 43.72 57 VAL B O 1
ATOM 1355 N N . LYS B 1 58 ? 27.557 19.928 10.170 1.00 44.99 58 LYS B N 1
ATOM 1356 C CA . LYS B 1 58 ? 26.317 19.165 10.135 1.00 47.02 58 LYS B CA 1
ATOM 1357 C C . LYS B 1 58 ? 25.977 18.680 8.726 1.00 48.75 58 LYS B C 1
ATOM 1358 O O . LYS B 1 58 ? 25.615 17.524 8.526 1.00 47.38 58 LYS B O 1
ATOM 1364 N N . LEU B 1 59 ? 26.091 19.571 7.750 1.00 51.07 59 LEU B N 1
ATOM 1365 C CA . LEU B 1 59 ? 25.805 19.217 6.370 1.00 53.25 59 LEU B CA 1
ATOM 1366 C C . LEU B 1 59 ? 26.861 18.269 5.815 1.00 56.02 59 LEU B C 1
ATOM 1367 O O . LEU B 1 59 ? 26.594 17.546 4.860 1.00 57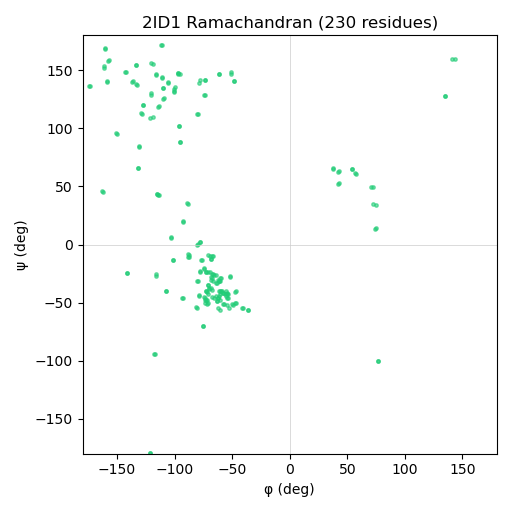.44 59 LEU B O 1
ATOM 1372 N N . LYS B 1 60 ? 28.063 18.274 6.389 1.00 57.58 60 LYS B N 1
ATOM 1373 C CA . LYS B 1 60 ? 29.109 17.383 5.902 1.00 58.27 60 LYS B CA 1
ATOM 1374 C C . LYS B 1 60 ? 28.912 15.958 6.409 1.00 59.11 60 LYS B C 1
ATOM 1375 O O . LYS B 1 60 ? 29.053 15.018 5.645 1.00 59.10 60 LYS B O 1
ATOM 1381 N N . GLU B 1 61 ? 28.583 15.789 7.686 1.00 61.09 61 GLU B N 1
ATOM 1382 C CA . GLU B 1 61 ? 28.388 14.445 8.225 1.00 62.91 61 GLU B CA 1
ATOM 1383 C C . GLU B 1 61 ? 27.155 13.811 7.606 1.00 62.29 61 GLU B C 1
ATOM 1384 O O . GLU B 1 61 ? 26.911 12.625 7.786 1.00 61.94 61 GLU B O 1
ATOM 1390 N N . ALA B 1 62 ? 26.381 14.605 6.873 1.00 62.63 62 ALA B N 1
ATOM 1391 C CA . ALA B 1 62 ? 25.166 14.109 6.227 1.00 62.84 62 ALA B CA 1
ATOM 1392 C C . ALA B 1 62 ? 25.404 13.901 4.728 1.00 63.18 62 ALA B C 1
ATOM 1393 O O . ALA B 1 62 ? 24.483 13.584 3.968 1.00 63.21 62 ALA B O 1
ATOM 1395 N N . GLY B 1 63 ? 26.653 14.091 4.316 1.00 63.05 63 GLY B N 1
ATOM 1396 C CA . GLY B 1 63 ? 27.021 13.902 2.927 1.00 62.59 63 GLY B CA 1
ATOM 1397 C C . GLY B 1 63 ? 26.495 14.981 2.013 1.00 62.79 63 GLY B C 1
ATOM 1398 O O . GLY B 1 63 ? 25.892 14.689 0.981 1.00 63.75 63 GLY B O 1
ATOM 1399 N N . VAL B 1 64 ? 26.717 16.234 2.393 1.00 62.36 64 VAL B N 1
ATOM 1400 C CA . VAL B 1 64 ? 26.276 17.373 1.596 1.00 61.24 64 VAL B CA 1
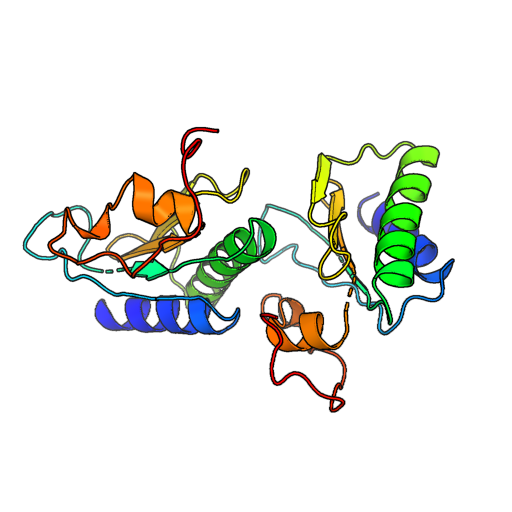ATOM 1401 C C . VAL B 1 64 ? 27.434 18.319 1.450 1.00 60.81 64 VAL B C 1
ATOM 1402 O O . VAL B 1 64 ? 27.561 19.266 2.210 1.00 61.20 64 VAL B O 1
ATOM 1406 N N . ASP B 1 65 ? 28.284 18.062 0.474 1.00 60.95 65 ASP B N 1
ATOM 1407 C CA . ASP B 1 65 ? 29.438 18.917 0.265 1.00 60.81 65 ASP B CA 1
ATOM 1408 C C . ASP B 1 65 ? 28.983 20.368 0.209 1.00 58.93 65 ASP B C 1
ATOM 1409 O O . ASP B 1 65 ? 27.868 20.653 -0.223 1.00 58.68 65 ASP B O 1
ATOM 1414 N N . ILE B 1 66 ? 29.847 21.271 0.665 1.00 57.03 66 ILE B N 1
ATOM 1415 C CA . ILE B 1 66 ? 29.557 22.697 0.671 1.00 55.07 66 ILE B CA 1
ATOM 1416 C C . ILE B 1 66 ? 30.413 23.422 -0.349 1.00 52.77 66 ILE B C 1
ATOM 1417 O O . ILE B 1 66 ? 31.638 23.311 -0.333 1.00 52.01 66 ILE B O 1
ATOM 1422 N N . VAL B 1 67 ? 29.757 24.164 -1.233 1.00 51.00 67 VAL B N 1
ATOM 1423 C CA . VAL B 1 67 ? 30.443 24.931 -2.263 1.00 49.22 67 VAL B CA 1
ATOM 1424 C C . VAL B 1 67 ? 31.538 25.828 -1.684 1.00 48.18 67 VAL B C 1
ATOM 1425 O O . VAL B 1 67 ? 32.516 26.140 -2.361 1.00 47.09 67 VAL B O 1
ATOM 1429 N N . GLY B 1 68 ? 31.373 26.240 -0.432 1.00 47.71 68 GLY B N 1
ATOM 1430 C CA . GLY B 1 68 ? 32.371 27.086 0.196 1.00 47.53 68 GLY B CA 1
ATOM 1431 C C . GLY B 1 68 ? 31.778 28.136 1.116 1.00 47.06 68 GLY B C 1
ATOM 1432 O O . GLY B 1 68 ? 30.600 28.475 1.012 1.00 47.14 68 GLY B O 1
ATOM 1433 N N . SER B 1 69 ? 32.595 28.647 2.029 1.00 45.80 69 SER B N 1
ATOM 1434 C CA . SER B 1 69 ? 32.147 29.670 2.962 1.00 45.26 69 SER B CA 1
ATOM 1435 C C . SER B 1 69 ? 32.850 30.977 2.635 1.00 45.56 69 SER B C 1
ATOM 1436 O O . SER B 1 69 ? 33.773 31.008 1.824 1.00 46.10 69 SER B O 1
ATOM 1439 N N . GLU B 1 70 ? 32.420 32.053 3.279 1.00 45.28 70 GLU B N 1
ATOM 1440 C CA . GLU B 1 70 ? 33.006 33.365 3.042 1.00 45.09 70 GLU B CA 1
ATOM 1441 C C . GLU B 1 70 ? 32.711 34.242 4.245 1.00 43.62 70 GLU B C 1
ATOM 1442 O O . GLU B 1 70 ? 31.621 34.178 4.818 1.00 43.85 70 GLU B O 1
ATOM 1448 N N . GLY B 1 71 ? 33.681 35.055 4.633 1.00 41.55 71 GLY B N 1
ATOM 1449 C CA . GLY B 1 71 ? 33.484 35.929 5.773 1.00 40.49 71 GLY B CA 1
ATOM 1450 C C . GLY B 1 71 ? 33.526 35.202 7.100 1.00 40.15 71 GLY B C 1
ATOM 1451 O O . GLY B 1 71 ? 33.136 35.754 8.125 1.00 39.57 71 GLY B O 1
ATOM 1452 N N . HIS B 1 72 ? 34.000 33.963 7.088 1.00 40.95 72 HIS B N 1
ATOM 1453 C CA . HIS B 1 72 ? 34.084 33.188 8.319 1.00 42.14 72 HIS B CA 1
ATOM 1454 C C . HIS B 1 72 ? 35.130 33.764 9.274 1.00 41.73 72 HIS B C 1
ATOM 1455 O O . HIS B 1 72 ? 35.192 33.392 10.443 1.00 42.70 72 HIS B O 1
ATOM 1462 N N . GLU B 1 73 ? 35.947 34.675 8.766 1.00 40.97 73 GLU B N 1
ATOM 1463 C CA . GLU B 1 73 ? 37.016 35.285 9.537 1.00 40.51 73 GLU B CA 1
ATOM 1464 C C . GLU B 1 73 ? 36.554 36.335 10.558 1.00 39.93 73 GLU B C 1
ATOM 1465 O O . GLU B 1 73 ? 36.609 36.106 11.765 1.00 39.75 73 GLU B O 1
ATOM 1471 N N . SER B 1 74 ? 36.092 37.479 10.070 1.00 39.36 74 SER B N 1
ATOM 1472 C CA . SER B 1 74 ? 35.642 38.563 10.931 1.00 38.61 74 SER B CA 1
ATOM 1473 C C . SER B 1 74 ? 34.457 38.155 11.796 1.00 38.16 74 SER B C 1
ATOM 1474 O O . SER B 1 74 ? 34.290 38.656 12.904 1.00 39.04 74 SER B O 1
ATOM 1477 N N . GLY B 1 75 ? 33.619 37.265 11.277 1.00 36.64 75 GLY B N 1
ATOM 1478 C CA . GLY B 1 75 ? 32.456 36.812 12.027 1.00 33.29 75 GLY B CA 1
ATOM 1479 C C . GLY B 1 75 ? 31.337 37.835 12.095 1.00 31.03 75 GLY B C 1
ATOM 1480 O O . GLY B 1 75 ? 30.608 37.910 13.079 1.00 29.83 75 GLY B O 1
ATOM 1481 N N . GLU B 1 76 ? 31.180 38.611 11.036 1.00 29.34 76 GLU B N 1
ATOM 1482 C CA . GLU B 1 76 ? 30.161 39.631 11.029 1.00 28.61 76 GLU B CA 1
ATOM 1483 C C . GLU B 1 76 ? 29.031 39.237 10.115 1.00 26.93 76 GLU B C 1
ATOM 1484 O O . GLU B 1 76 ? 27.862 39.437 10.428 1.00 27.09 76 GLU B O 1
ATOM 1490 N N . TRP B 1 77 ? 29.395 38.654 8.986 1.00 25.76 77 TRP B N 1
ATOM 1491 C CA . TRP B 1 77 ? 28.442 38.194 7.989 1.00 24.69 77 TRP B CA 1
ATOM 1492 C C . TRP B 1 77 ? 29.079 37.000 7.284 1.00 24.43 77 TRP B C 1
ATOM 1493 O O . TRP B 1 77 ? 29.857 37.167 6.348 1.00 23.43 77 TRP B O 1
ATOM 1504 N N . VAL B 1 78 ? 28.752 35.804 7.757 1.00 24.13 78 VAL B N 1
ATOM 1505 C CA . VAL B 1 78 ? 29.286 34.577 7.194 1.00 24.71 78 VAL B CA 1
ATOM 1506 C C . VAL B 1 78 ? 28.241 33.983 6.275 1.00 24.93 78 VAL B C 1
ATOM 1507 O O . VAL B 1 78 ? 27.065 33.944 6.628 1.00 25.01 78 VAL B O 1
ATOM 1511 N N . LEU B 1 79 ? 28.674 33.536 5.094 1.00 25.16 79 LEU B N 1
ATOM 1512 C CA . LEU B 1 79 ? 27.780 32.940 4.093 1.00 24.55 79 LEU B CA 1
ATOM 1513 C C . LEU B 1 79 ? 28.196 31.533 3.755 1.00 23.99 79 LEU B C 1
ATOM 1514 O O . LEU B 1 79 ? 29.205 31.334 3.093 1.00 23.28 79 LEU B O 1
ATOM 1519 N N . VAL B 1 80 ? 27.413 30.557 4.189 1.00 25.27 80 VAL B N 1
ATOM 1520 C CA . VAL B 1 80 ? 27.725 29.161 3.897 1.00 27.09 80 VAL B CA 1
ATOM 1521 C C . VAL B 1 80 ? 26.952 28.689 2.665 1.00 30.65 80 VAL B C 1
ATOM 1522 O O . VAL B 1 80 ? 25.766 28.380 2.750 1.00 31.78 80 VAL B O 1
ATOM 1526 N N . ASP B 1 81 ? 27.638 28.622 1.527 1.00 32.99 81 ASP B N 1
ATOM 1527 C CA . ASP B 1 81 ? 27.026 28.210 0.265 1.00 36.25 81 ASP B CA 1
ATOM 1528 C C . ASP B 1 81 ? 26.872 26.686 0.124 1.00 37.70 81 ASP B C 1
ATOM 1529 O O . ASP B 1 81 ? 27.857 25.967 -0.013 1.00 37.64 81 ASP B O 1
ATOM 1534 N N . ALA B 1 82 ? 25.635 26.198 0.132 1.00 39.19 82 ALA B N 1
ATOM 1535 C CA . ALA B 1 82 ? 25.404 24.768 0.010 1.00 40.53 82 ALA B CA 1
ATOM 1536 C C . ALA B 1 82 ? 24.654 24.377 -1.262 1.00 41.97 82 ALA B C 1
ATOM 1537 O O . ALA B 1 82 ? 23.739 23.547 -1.225 1.00 42.07 82 ALA B O 1
ATOM 1539 N N . GLY B 1 83 ? 25.034 24.977 -2.384 1.00 42.13 83 GLY B N 1
ATOM 1540 C CA . GLY B 1 83 ? 24.396 24.651 -3.646 1.00 44.14 83 GLY B CA 1
ATOM 1541 C C . GLY B 1 83 ? 23.018 25.242 -3.907 1.00 45.51 83 GLY B C 1
ATOM 1542 O O . GLY B 1 83 ? 22.900 26.399 -4.311 1.00 47.55 83 GLY B O 1
ATOM 1543 N N . ASP B 1 84 ? 21.971 24.449 -3.704 1.00 45.85 84 ASP B N 1
ATOM 1544 C CA . ASP B 1 84 ? 20.614 24.925 -3.933 1.00 46.03 84 ASP B CA 1
ATOM 1545 C C . ASP B 1 84 ? 20.093 25.594 -2.676 1.00 44.79 84 ASP B C 1
ATOM 1546 O O . ASP B 1 84 ? 19.023 26.202 -2.678 1.00 45.79 84 ASP B O 1
ATOM 1551 N N . VAL B 1 85 ? 20.849 25.458 -1.594 1.00 42.54 85 VAL B N 1
ATOM 1552 C CA . VAL B 1 85 ? 20.490 26.067 -0.324 1.00 39.80 85 VAL B CA 1
ATOM 1553 C C . VAL B 1 85 ? 21.711 26.768 0.239 1.00 38.88 85 VAL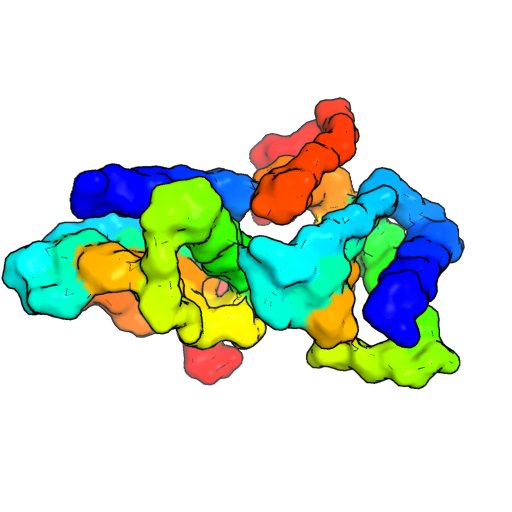 B C 1
ATOM 1554 O O . VAL B 1 85 ? 22.826 26.248 0.192 1.00 38.89 85 VAL B O 1
ATOM 1558 N N . VAL B 1 86 ? 21.499 27.960 0.772 1.00 37.62 86 VAL B N 1
ATOM 1559 C CA . VAL B 1 86 ? 22.592 28.721 1.337 1.00 36.32 86 VAL B CA 1
ATOM 1560 C C . VAL B 1 86 ? 22.164 29.331 2.664 1.00 35.41 86 VAL B C 1
ATOM 1561 O O . VAL B 1 86 ? 21.023 29.776 2.809 1.00 36.17 86 VAL B O 1
ATOM 1565 N N . VAL B 1 87 ? 23.077 29.326 3.635 1.00 34.26 87 VAL B N 1
ATOM 1566 C CA . VAL B 1 87 ? 22.815 29.875 4.972 1.00 32.08 87 VAL B CA 1
ATOM 1567 C C . VAL B 1 87 ? 23.596 31.156 5.223 1.00 31.47 87 VAL B C 1
ATOM 1568 O O . VAL B 1 87 ? 24.783 31.238 4.911 1.00 31.07 87 VAL B O 1
ATOM 1572 N N . HIS B 1 88 ? 22.904 32.148 5.781 1.00 30.47 88 HIS B N 1
ATOM 1573 C CA . HIS B 1 88 ? 23.487 33.441 6.146 1.00 27.85 88 HIS B CA 1
ATOM 1574 C C . HIS B 1 88 ? 23.451 33.606 7.666 1.00 26.46 88 HIS B C 1
ATOM 1575 O O . HIS B 1 88 ? 22.385 33.619 8.273 1.00 24.79 88 HIS B O 1
ATOM 1582 N N . VAL B 1 89 ? 24.623 33.724 8.271 1.00 26.02 89 VAL B N 1
ATOM 1583 C CA . VAL B 1 89 ? 24.736 33.914 9.707 1.00 27.39 89 VAL B CA 1
ATOM 1584 C C . VAL B 1 89 ? 25.368 35.289 9.855 1.00 29.09 89 VAL B C 1
ATOM 1585 O O . VAL B 1 89 ? 26.469 35.526 9.353 1.00 30.21 89 VAL B O 1
ATOM 1597 N N . LEU B 1 91 ? 25.657 39.226 12.360 1.00 27.86 91 LEU B N 1
ATOM 1598 C CA . LEU B 1 91 ? 25.416 39.981 13.583 1.00 26.95 91 LEU B CA 1
ATOM 1599 C C . LEU B 1 91 ? 24.148 40.814 13.442 1.00 27.78 91 LEU B C 1
ATOM 1600 O O . LEU B 1 91 ? 23.849 41.320 12.355 1.00 28.87 91 LEU B O 1
ATOM 1605 N N . PRO B 1 92 ? 23.416 41.014 14.548 1.00 27.08 92 PRO B N 1
ATOM 1606 C CA . PRO B 1 92 ? 22.174 41.790 14.548 1.00 26.82 92 PRO B CA 1
ATOM 1607 C C . PRO B 1 92 ? 22.266 43.131 13.808 1.00 27.76 92 PRO B C 1
ATOM 1608 O O . PRO B 1 92 ? 21.419 43.453 12.963 1.00 27.07 92 PRO B O 1
ATOM 1612 N N . ALA B 1 93 ? 23.285 43.918 14.134 1.00 29.29 93 ALA B N 1
ATOM 1613 C CA . ALA B 1 93 ? 23.489 45.213 13.485 1.00 30.46 93 ALA B CA 1
ATOM 1614 C C . ALA B 1 93 ? 23.784 45.018 11.992 1.00 31.09 93 ALA B C 1
ATOM 1615 O O . ALA B 1 93 ? 23.402 45.851 11.169 1.00 33.04 93 ALA B O 1
ATOM 1617 N N . VAL B 1 94 ? 24.463 43.924 11.644 1.00 29.21 94 VAL B N 1
ATOM 1618 C CA . VAL B 1 94 ? 24.773 43.661 10.251 1.00 28.41 94 VAL B CA 1
ATOM 1619 C C . VAL B 1 94 ? 23.527 43.220 9.495 1.00 28.71 94 VAL B C 1
ATOM 1620 O O . VAL B 1 94 ? 23.241 43.736 8.415 1.00 28.88 94 VAL B O 1
ATOM 1624 N N . ARG B 1 95 ? 22.779 42.274 10.051 1.00 27.42 95 ARG B N 1
ATOM 1625 C CA . ARG B 1 95 ? 21.564 41.822 9.390 1.00 28.42 95 ARG B CA 1
ATOM 1626 C C . ARG B 1 95 ? 20.654 43.020 9.096 1.00 31.19 95 ARG B C 1
ATOM 1627 O O . ARG B 1 95 ? 20.231 43.220 7.962 1.00 31.09 95 ARG B O 1
ATOM 1635 N N . ASP B 1 96 ? 20.373 43.824 10.117 1.00 34.73 96 ASP B N 1
ATOM 1636 C CA . ASP B 1 96 ? 19.532 45.005 9.957 1.00 38.44 96 ASP B CA 1
ATOM 1637 C C . ASP B 1 96 ? 20.048 45.976 8.876 1.00 40.26 96 ASP B C 1
ATOM 1638 O O . ASP B 1 96 ? 19.269 46.505 8.083 1.00 41.16 96 ASP B O 1
ATOM 1643 N N . TYR B 1 97 ? 21.356 46.208 8.837 1.00 40.87 97 TYR B N 1
ATOM 1644 C CA . TYR B 1 97 ? 21.947 47.143 7.878 1.00 40.53 97 TYR B CA 1
ATOM 1645 C C . TYR B 1 97 ? 21.743 46.818 6.413 1.00 41.14 97 TYR B C 1
ATOM 1646 O O . TYR B 1 97 ? 21.252 47.639 5.641 1.00 43.00 97 TYR B O 1
ATOM 1655 N N . TYR B 1 98 ? 22.161 45.622 6.032 1.00 40.94 98 TYR B N 1
ATOM 1656 C CA . TYR B 1 98 ? 22.052 45.169 4.663 1.00 40.57 98 TYR B CA 1
ATOM 1657 C C . TYR B 1 98 ? 20.643 44.692 4.353 1.00 41.56 98 TYR B C 1
ATOM 1658 O O . TYR B 1 98 ? 20.180 44.815 3.224 1.00 42.22 98 TYR B O 1
ATOM 1667 N N . ASP B 1 99 ? 19.961 44.147 5.356 1.00 42.47 99 ASP B N 1
ATOM 1668 C CA . ASP B 1 99 ? 18.589 43.665 5.179 1.00 43.47 99 ASP B CA 1
ATOM 1669 C C . ASP B 1 99 ? 18.419 42.904 3.862 1.00 43.25 99 ASP B C 1
ATOM 1670 O O . ASP B 1 99 ? 17.656 43.319 2.987 1.00 43.59 99 ASP B O 1
ATOM 1675 N N . ILE B 1 100 ? 19.131 41.788 3.726 1.00 43.00 100 ILE B N 1
ATOM 1676 C CA . ILE B 1 100 ? 19.056 40.989 2.499 1.00 42.13 100 ILE B CA 1
ATOM 1677 C C . ILE B 1 100 ? 17.770 40.168 2.454 1.00 40.15 100 ILE B C 1
ATOM 1678 O O . ILE B 1 100 ? 17.407 39.627 1.416 1.00 39.02 100 ILE B O 1
ATOM 1683 N N . GLU B 1 101 ? 17.086 40.088 3.586 1.00 38.47 101 GLU B N 1
ATOM 1684 C CA . GLU B 1 101 ? 15.856 39.333 3.657 1.00 37.25 101 GLU B CA 1
ATOM 1685 C C . GLU B 1 101 ? 14.768 40.049 2.875 1.00 36.70 101 GLU B C 1
ATOM 1686 O O . GLU B 1 101 ? 13.950 39.422 2.199 1.00 36.89 101 GLU B O 1
ATOM 1692 N N . ALA B 1 102 ? 14.762 41.370 2.950 1.00 36.18 102 ALA B N 1
ATOM 1693 C CA . ALA B 1 102 ? 13.748 42.146 2.251 1.00 36.77 102 ALA B CA 1
ATOM 1694 C C . ALA B 1 102 ? 13.789 41.836 0.766 1.00 37.20 102 ALA B C 1
ATOM 1695 O O . ALA B 1 102 ? 12.757 41.699 0.113 1.00 36.57 102 ALA B O 1
ATOM 1697 N N . LEU B 1 103 ? 15.002 41.736 0.244 1.00 38.40 103 LEU B N 1
ATOM 1698 C CA . LEU B 1 103 ? 15.223 41.450 -1.156 1.00 39.32 103 LEU B CA 1
ATOM 1699 C C . LEU B 1 103 ? 14.375 40.250 -1.570 1.00 40.46 103 LEU B C 1
ATOM 1700 O O . LEU B 1 103 ? 13.615 40.298 -2.539 1.00 40.86 103 LEU B O 1
ATOM 1705 N N . TRP B 1 104 ? 14.487 39.167 -0.823 1.00 39.98 104 TRP B N 1
ATOM 1706 C CA . TRP B 1 104 ? 13.734 37.998 -1.183 1.00 40.98 104 TRP B CA 1
ATOM 1707 C C . TRP B 1 104 ? 12.347 37.998 -0.563 1.00 43.27 104 TRP B C 1
ATOM 1708 O O . TRP B 1 104 ? 11.802 36.950 -0.218 1.00 44.30 104 TRP B O 1
ATOM 1719 N N . GLY B 1 105 ? 11.766 39.184 -0.438 1.00 45.26 105 GLY B N 1
ATOM 1720 C CA . GLY B 1 105 ? 10.435 39.288 0.139 1.00 47.24 105 GLY B CA 1
ATOM 1721 C C . GLY B 1 105 ? 10.358 38.709 1.538 1.00 48.35 105 GLY B C 1
ATOM 1722 O O . GLY B 1 105 ? 9.621 37.758 1.800 1.00 49.27 105 GLY B O 1
ATOM 1723 N N . GLY B 1 106 ? 11.141 39.276 2.442 1.00 49.77 106 GLY B N 1
ATOM 1724 C CA . GLY B 1 106 ? 11.137 38.815 3.814 1.00 52.05 106 GLY B CA 1
ATOM 1725 C C . GLY B 1 106 ? 11.292 40.025 4.708 1.00 53.76 106 GLY B C 1
ATOM 1726 O O . GLY B 1 106 ? 11.924 41.007 4.309 1.00 55.29 106 GLY B O 1
ATOM 1727 N N . GLN B 1 107 ? 10.716 39.993 5.903 1.00 54.18 107 GLN B N 1
ATOM 1728 C CA . GLN B 1 107 ? 10.860 41.135 6.797 1.00 55.01 107 GLN B CA 1
ATOM 1729 C C . GLN B 1 107 ? 11.940 40.801 7.808 1.00 54.49 107 GLN B C 1
ATOM 1730 O O . GLN B 1 107 ? 11.948 39.713 8.377 1.00 54.00 107 GLN B O 1
ATOM 1736 N N . LYS B 1 108 ? 12.874 41.727 8.003 1.00 55.51 108 LYS B N 1
ATOM 1737 C CA . LYS B 1 108 ? 13.964 41.524 8.960 1.00 56.35 108 LYS B CA 1
ATOM 1738 C C . LYS B 1 108 ? 13.445 41.659 10.386 1.00 56.60 108 LYS B C 1
ATOM 1739 O O . LYS B 1 108 ? 12.591 42.500 10.664 1.00 57.24 108 LYS B O 1
ATOM 1745 N N . PRO B 1 109 ? 13.951 40.824 11.306 1.00 56.82 109 PRO B N 1
ATOM 1746 C CA . PRO B 1 109 ? 13.535 40.848 12.712 1.00 57.74 109 PRO B CA 1
ATOM 1747 C C . PRO B 1 109 ? 13.841 42.186 13.391 1.00 58.55 109 PRO B C 1
ATOM 1748 O O . PRO B 1 109 ? 14.824 42.846 13.056 1.00 59.16 109 PRO B O 1
ATOM 1752 N N . SER B 1 110 ? 12.983 42.590 14.327 1.00 59.81 110 SER B N 1
ATOM 1753 C CA . SER B 1 110 ? 13.158 43.849 15.049 1.00 61.12 110 SER B CA 1
ATOM 1754 C C . SER B 1 110 ? 14.578 43.995 15.576 1.00 61.79 110 SER B C 1
ATOM 1755 O O . SER B 1 110 ? 15.171 43.024 16.035 1.00 62.22 110 SER B O 1
ATOM 1758 N N . PHE B 1 111 ? 15.129 45.201 15.511 1.00 62.70 111 PHE B N 1
ATOM 1759 C CA . PHE B 1 111 ? 16.478 45.417 16.020 1.00 64.26 111 PHE B CA 1
ATOM 1760 C C . PHE B 1 111 ? 16.411 46.417 17.164 1.00 66.07 111 PHE B C 1
ATOM 1761 O O . PHE B 1 111 ? 16.163 46.042 18.317 1.00 66.08 111 PHE B O 1
ATOM 1769 N N . ALA B 1 112 ? 16.618 47.689 16.824 1.00 68.26 112 ALA B N 1
ATOM 1770 C CA . ALA B 1 112 ? 16.605 48.793 17.786 1.00 70.86 112 ALA B CA 1
ATOM 1771 C C . ALA B 1 112 ? 17.562 48.562 18.963 1.00 72.16 112 ALA B C 1
ATOM 1772 O O . ALA B 1 112 ? 17.127 48.419 20.116 1.00 72.12 112 ALA B O 1
ATOM 1774 N N . VAL B 1 113 ? 18.861 48.521 18.661 1.00 72.98 113 VAL B N 1
ATOM 1775 C CA . VAL B 1 113 ? 19.890 48.326 19.686 1.00 74.23 113 VAL B CA 1
ATOM 1776 C C . VAL B 1 113 ? 21.122 49.196 19.395 1.00 75.29 113 VAL B C 1
ATOM 1777 O O . VAL B 1 113 ? 21.882 49.536 20.306 1.00 75.00 113 VAL B O 1
ATOM 1781 N N . GLY B 1 114 ? 21.305 49.552 18.124 1.00 76.58 114 GLY B N 1
ATOM 1782 C CA . GLY B 1 114 ? 22.436 50.376 17.728 1.00 78.03 114 GLY B CA 1
ATOM 1783 C C . GLY B 1 114 ? 23.150 49.867 16.481 1.00 79.08 114 GLY B C 1
ATOM 1784 O O . GLY B 1 114 ? 23.530 48.691 16.414 1.00 79.67 114 GLY B O 1
ATOM 1785 N N . ALA B 1 115 ? 23.326 50.755 15.497 1.00 79.06 115 ALA B N 1
ATOM 1786 C CA . ALA B 1 115 ? 24.000 50.432 14.233 1.00 79.01 115 ALA B CA 1
ATOM 1787 C C . ALA B 1 115 ? 24.450 51.694 13.471 1.00 79.28 115 ALA B C 1
ATOM 1788 O O . ALA B 1 115 ? 24.244 51.790 12.253 1.00 79.51 115 ALA B O 1
ATOM 1790 N N . ALA B 1 116 ? 25.060 52.645 14.190 1.00 78.86 116 ALA B N 1
ATOM 1791 C CA . ALA B 1 116 ? 25.555 53.907 13.612 1.00 78.29 116 ALA B CA 1
ATOM 1792 C C . ALA B 1 116 ? 26.841 53.687 12.795 1.00 78.49 116 ALA B C 1
ATOM 1793 O O . ALA B 1 116 ? 27.210 54.500 11.937 1.00 77.74 116 ALA B O 1
ATOM 1795 N N . LYS B 1 117 ? 27.514 52.574 13.076 1.00 79.71 117 LYS B N 1
ATOM 1796 C CA . LYS B 1 117 ? 28.748 52.199 12.387 1.00 80.87 117 LYS B CA 1
ATOM 1797 C C . LYS B 1 117 ? 28.647 50.728 11.946 1.00 80.99 117 LYS B C 1
ATOM 1798 O O . LYS B 1 117 ? 29.381 49.866 12.451 1.00 81.86 117 LYS B O 1
ATOM 1804 N N . PRO B 1 118 ? 27.720 50.424 11.010 1.00 81.31 118 PRO B N 1
ATOM 1805 C CA . PRO B 1 118 ? 27.493 49.074 10.474 1.00 82.40 118 PRO B CA 1
ATOM 1806 C C . PRO B 1 118 ? 28.622 48.647 9.529 1.00 82.89 118 PRO B C 1
ATOM 1807 O O . PRO B 1 118 ? 28.852 47.448 9.315 1.00 82.42 118 PRO B O 1
ATOM 1811 N N . TRP B 1 119 ? 29.307 49.645 8.962 1.00 83.51 119 TRP B N 1
ATOM 1812 C CA . TRP B 1 119 ? 30.436 49.425 8.060 1.00 84.51 119 TRP B CA 1
ATOM 1813 C C . TRP B 1 119 ? 31.728 49.313 8.866 1.00 84.22 119 TRP B C 1
ATOM 1814 O O . TRP B 1 119 ? 32.773 48.938 8.336 1.00 84.08 119 TRP B O 1
ATOM 1825 N N . SER B 1 120 ? 31.644 49.650 10.148 1.00 84.06 120 SER B N 1
ATOM 1826 C CA . SER B 1 120 ? 32.792 49.593 11.050 1.00 84.51 120 SER B CA 1
ATOM 1827 C C . SER B 1 120 ? 32.640 48.422 12.027 1.00 84.51 120 SER B C 1
ATOM 1828 O O . SER B 1 120 ? 33.517 47.526 12.018 1.00 84.28 120 SER B O 1
#

Secondary structure (DSSP, 8-state):
-HHHHHHHHHHHHHHTT-EEEE---GGGT-SS----EEE-SSHHHHHHHHHHHHHHHHHTT----B--STTTSSS-EEEETTEEEE--HHHHHHH-HHHHTT-PPPP--S--S-S--/-HHHHHHHHHHHHHHTT-EEEE---GGGT-SS----EEE-SSHHHHHHHHHHHHHHHHHTT----B--STTTSSS-EEEETTEEEE--HHHHHHH-HHHHTT-PPPP--S--S-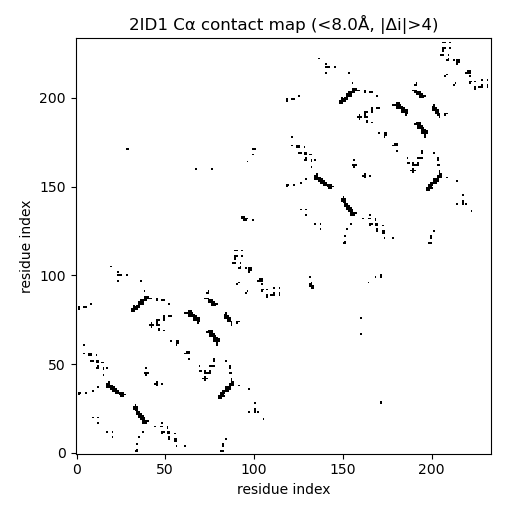S--

B-factor: mean 46.06, std 14.32, range [9.39, 91.07]